Protein AF-W0RIL8-F1 (afdb_monomer_lite)

Radius of gyration: 30.12 Å; chains: 1; bounding box: 82×44×114 Å

InterPro domains:
  IPR002196 Glycoside hydrolase, family 24 [PF00959] (125-243)
  IPR023346 Lysozyme-like domain superfamily [SSF53955] (144-250)
  IPR023347 Lysozyme domain superfamily [G3DSA:1.10.530.40] (2-249)
  IPR033907 Endolysin/autolysin [cd00737] (145-248)
  IPR034690 Endolysin T4 type [MF_04110] (6-250)
  IPR051018 Bacteriophage Glycosyl Hydrolase 24 [PTHR38107] (134-248)

Secondary structure (DSSP, 8-state):
--STT----HHHHHHHHHHTT-EEEEEE-TTS-EEEETTEESSTTS-PPPHHHHHHHH-GGGTTTEEEEESSSS-EEEEEEGGGGGSTTHHHHHHHHHHHHHHHHHTSGGGTT--GGGS-HHHHHHHHHHHHHHHHHHHHHHTS-HHHHHHHHHHHHHHHHHHH--SPP-HHHHHHHHHHHHHH-HHHHHH-HHHHHHHH-TTTSS-HHHHHHHHHHHHHHHHT--EETTEE-HHHHHHHHHHHHHHHHHHHHHHHHHHHHHHHHHHSPPPP----------PPP-

pLDDT: mean 93.02, std 10.31, range [49.88, 98.69]

Foldseek 3Di:
DQLPPFAADPVLLVLLCVLAVFDQFWWQDPQQFTAHTRRHGLCVPDSHHQLLLVLLVVDPVNVVQWDWDDPDPPDIIIGRHLCCLVDPCVVVSLVSSLVVCQLVQCCDVVNVRDGLVPDDPVVVVVSSVVSNVSSVSRNVSSVDGSSVVVSVVLVVLLVLCVVLAPDDADRLQSSLSSSLCVVPPSVCSNPFPLSVLRNVVQCQDDDLVSVVVSLVVNLVSLQVQQDDPRDGDPSSNVSSNVSSCSNSVVSVVVSVVRVVVVVVVVVDDDDPPPPPPDPPPDDDDD

Organism: NCBI:txid861299

Sequence (286 aa):
MAQSNLTLSADGLAALIAHEALIDGLYDDDSGYATFGVGHLVHPTHKWPSFLLKAARADPAWSSSVKERKWSKTKSTFYLERAAVAVTGFDQLQTKAAELGRDIVAGRKQFGGKTYAQLNAAQQAIVDGVLDDAVRVEVDMLARKADQVLAQDAQRFEQAVRDKVTRNLDQDEFDALVSFTFNVGVGNFSASTLLKRINDGSYRCGTPAVRRAAIVDVEAQFKKWNKSGGVVLKGLTTRRQDEADLFLGPARQELQELEDKERMRRQAPQPPLLMNNAPSWRVPLP

Structure (mmCIF, N/CA/C/O backbone):
data_AF-W0RIL8-F1
#
_entry.id   AF-W0RIL8-F1
#
loop_
_atom_site.group_PDB
_atom_site.id
_atom_site.type_symbol
_atom_site.label_atom_id
_atom_site.label_alt_id
_atom_site.label_comp_id
_atom_site.label_asym_id
_atom_site.label_entity_id
_atom_site.label_seq_id
_atom_site.pdbx_PDB_ins_code
_atom_site.Cartn_x
_atom_site.Cartn_y
_atom_site.Cartn_z
_atom_site.occupancy
_atom_site.B_iso_or_equiv
_atom_site.auth_seq_id
_atom_site.auth_comp_id
_atom_site.auth_asym_id
_atom_site.auth_atom_id
_atom_site.pdbx_PDB_model_num
ATOM 1 N N . MET A 1 1 ? 0.281 -13.014 -25.149 1.00 49.88 1 MET A N 1
ATOM 2 C CA . MET A 1 1 ? -0.241 -13.108 -23.767 1.00 49.88 1 MET A CA 1
ATOM 3 C C . MET A 1 1 ? 0.876 -13.589 -22.834 1.00 49.88 1 MET A C 1
ATOM 5 O O . MET A 1 1 ? 0.738 -14.627 -22.214 1.00 49.88 1 MET A O 1
ATOM 9 N N . ALA A 1 2 ? 2.019 -12.895 -22.785 1.00 52.75 2 ALA A N 1
ATOM 10 C CA . ALA A 1 2 ? 3.233 -13.400 -22.121 1.00 52.75 2 ALA A CA 1
ATOM 11 C C . ALA A 1 2 ? 3.454 -12.848 -20.698 1.00 52.75 2 ALA A C 1
ATOM 13 O O . ALA A 1 2 ? 4.330 -13.332 -19.997 1.00 52.75 2 ALA A O 1
ATOM 14 N N . GLN A 1 3 ? 2.643 -11.882 -20.250 1.00 60.56 3 GLN A N 1
ATOM 15 C CA . GLN A 1 3 ? 2.719 -11.325 -18.892 1.00 60.56 3 GLN A CA 1
ATOM 16 C C . GLN A 1 3 ? 1.753 -11.979 -17.889 1.00 60.56 3 GLN A C 1
ATOM 18 O O . GLN A 1 3 ? 1.704 -11.566 -16.736 1.00 60.56 3 GLN A O 1
ATOM 23 N N . SER A 1 4 ? 0.952 -12.972 -18.298 1.00 67.06 4 SER A N 1
ATOM 24 C CA . SER A 1 4 ? -0.172 -13.475 -17.486 1.00 67.06 4 SER A CA 1
ATOM 25 C C . SER A 1 4 ? 0.233 -14.125 -16.160 1.00 67.06 4 SER A C 1
ATOM 27 O O . SER A 1 4 ? -0.630 -14.315 -15.311 1.00 67.06 4 SER A O 1
ATOM 29 N N . ASN A 1 5 ? 1.515 -14.461 -15.984 1.00 85.12 5 ASN A N 1
ATOM 30 C CA . ASN A 1 5 ? 2.005 -15.214 -14.829 1.00 85.12 5 ASN A CA 1
ATOM 31 C C . ASN A 1 5 ? 2.851 -14.375 -13.858 1.00 85.12 5 ASN A C 1
ATOM 33 O O . ASN A 1 5 ? 3.241 -14.901 -12.822 1.00 85.12 5 ASN A O 1
ATOM 37 N N . LEU A 1 6 ? 3.158 -13.111 -14.179 1.00 94.38 6 LEU A N 1
ATOM 38 C CA . LEU A 1 6 ? 3.916 -12.244 -13.272 1.00 94.38 6 LEU A CA 1
ATOM 39 C C . LEU A 1 6 ? 2.983 -11.679 -12.200 1.00 94.38 6 LEU A C 1
ATOM 41 O O . LEU A 1 6 ? 1.938 -11.104 -12.514 1.00 94.38 6 LEU A O 1
ATOM 45 N N . THR A 1 7 ? 3.386 -11.832 -10.946 1.00 95.88 7 THR A N 1
ATOM 46 C CA . THR A 1 7 ? 2.791 -11.219 -9.750 1.00 95.88 7 THR A CA 1
ATOM 47 C C . THR A 1 7 ? 3.904 -10.547 -8.962 1.00 95.88 7 THR A C 1
ATOM 49 O O . THR A 1 7 ? 5.071 -10.864 -9.188 1.00 95.88 7 THR A O 1
ATOM 52 N N . LEU A 1 8 ? 3.567 -9.642 -8.045 1.00 96.31 8 LEU A N 1
ATOM 53 C CA . LEU A 1 8 ? 4.555 -8.985 -7.199 1.00 96.31 8 LEU A CA 1
ATOM 54 C C . LEU A 1 8 ? 5.371 -10.047 -6.450 1.00 96.31 8 LEU A C 1
ATOM 56 O O . LEU A 1 8 ? 4.801 -10.911 -5.775 1.00 96.31 8 LEU A O 1
ATOM 60 N N . SER A 1 9 ? 6.694 -10.017 -6.603 1.00 97.00 9 SER A N 1
ATOM 61 C CA . SER A 1 9 ? 7.564 -10.975 -5.919 1.00 97.00 9 SER A CA 1
ATOM 62 C C . SER A 1 9 ? 7.682 -10.664 -4.421 1.00 97.00 9 SER A C 1
ATOM 64 O O . SER A 1 9 ? 7.245 -9.616 -3.941 1.00 97.00 9 SER A O 1
ATOM 66 N N . ALA A 1 10 ? 8.306 -11.569 -3.661 1.00 96.19 10 ALA A N 1
ATOM 67 C CA . ALA A 1 10 ? 8.614 -11.317 -2.254 1.00 96.19 10 ALA A CA 1
ATOM 68 C C . ALA A 1 10 ? 9.565 -10.118 -2.077 1.00 96.19 10 ALA A C 1
ATOM 70 O O . ALA A 1 10 ? 9.345 -9.294 -1.188 1.00 96.19 10 ALA A O 1
ATOM 71 N N . ASP A 1 11 ? 10.567 -9.986 -2.950 1.00 96.06 11 ASP A N 1
ATOM 72 C CA . ASP A 1 11 ? 11.517 -8.870 -2.925 1.00 96.06 11 ASP A CA 1
ATOM 73 C C . ASP A 1 11 ? 10.843 -7.566 -3.373 1.00 96.06 11 ASP A C 1
ATOM 75 O O . ASP A 1 11 ? 11.031 -6.523 -2.745 1.00 96.06 11 ASP A O 1
ATOM 79 N N . GLY A 1 12 ? 9.967 -7.633 -4.380 1.00 96.44 12 GLY A N 1
ATOM 80 C CA . GLY A 1 12 ? 9.132 -6.512 -4.808 1.00 96.44 12 GLY A CA 1
ATOM 81 C C . GLY A 1 12 ? 8.194 -6.021 -3.703 1.00 96.44 12 GLY A C 1
ATOM 82 O O . GLY A 1 12 ? 8.085 -4.816 -3.465 1.00 96.44 12 GLY A O 1
ATOM 83 N N . LEU A 1 13 ? 7.556 -6.938 -2.968 1.00 95.81 13 LEU A N 1
ATOM 84 C CA . LEU A 1 13 ? 6.733 -6.606 -1.803 1.00 95.81 13 LEU A CA 1
ATOM 85 C C . LEU A 1 13 ? 7.575 -5.989 -0.681 1.00 95.81 13 LEU A C 1
ATOM 87 O O . LEU A 1 13 ? 7.157 -4.997 -0.086 1.00 95.81 13 LEU A O 1
ATOM 91 N N . ALA A 1 14 ? 8.765 -6.526 -0.409 1.00 94.38 14 ALA A N 1
ATOM 92 C CA . ALA A 1 14 ? 9.676 -5.968 0.587 1.00 94.38 14 ALA A CA 1
ATOM 93 C C . ALA A 1 14 ? 10.141 -4.550 0.211 1.00 94.38 14 ALA A C 1
ATOM 95 O O . ALA A 1 14 ? 10.147 -3.661 1.063 1.00 94.38 14 ALA A O 1
ATOM 96 N N . ALA A 1 15 ? 10.463 -4.310 -1.062 1.00 93.31 15 ALA A N 1
ATOM 97 C CA . ALA A 1 15 ? 10.816 -2.988 -1.574 1.00 93.31 15 ALA A CA 1
ATOM 98 C C . ALA A 1 15 ? 9.636 -2.009 -1.479 1.00 93.31 15 ALA A C 1
ATOM 100 O O . ALA A 1 15 ? 9.808 -0.858 -1.068 1.00 93.31 15 ALA A O 1
ATOM 101 N N . LEU A 1 16 ? 8.418 -2.472 -1.783 1.00 94.62 16 LEU A N 1
ATOM 102 C CA . LEU A 1 16 ? 7.209 -1.679 -1.593 1.00 94.62 16 LEU A CA 1
ATOM 103 C C . LEU A 1 16 ? 7.034 -1.309 -0.113 1.00 94.62 16 LEU A C 1
ATOM 105 O O . LEU A 1 16 ? 6.893 -0.132 0.193 1.00 94.62 16 LEU A O 1
ATOM 109 N N . ILE A 1 17 ? 7.149 -2.266 0.812 1.00 93.56 17 ILE A N 1
ATOM 110 C CA . ILE A 1 17 ? 7.102 -2.028 2.269 1.00 93.56 17 ILE A CA 1
ATOM 111 C C . ILE A 1 17 ? 8.225 -1.091 2.742 1.00 93.56 17 ILE A C 1
ATOM 113 O O . ILE A 1 17 ? 8.043 -0.343 3.694 1.00 93.56 17 ILE A O 1
ATOM 117 N N . ALA A 1 18 ? 9.398 -1.089 2.111 1.00 92.31 18 ALA A N 1
ATOM 118 C CA . ALA A 1 18 ? 10.472 -0.173 2.496 1.00 92.31 18 ALA A CA 1
ATOM 119 C C . ALA A 1 18 ? 10.118 1.298 2.200 1.00 92.31 18 ALA A C 1
ATOM 121 O O . ALA A 1 18 ? 10.538 2.204 2.927 1.00 92.31 18 ALA A O 1
ATOM 122 N N . HIS A 1 19 ? 9.330 1.540 1.150 1.00 92.44 19 HIS A N 1
ATOM 123 C CA . HIS A 1 19 ? 8.842 2.871 0.790 1.00 92.44 19 HIS A CA 1
ATOM 124 C C . HIS A 1 19 ? 7.505 3.229 1.434 1.00 92.44 19 HIS A C 1
ATOM 126 O O . HIS A 1 19 ? 7.250 4.404 1.708 1.00 92.44 19 HIS A O 1
ATOM 132 N N . GLU A 1 20 ? 6.654 2.232 1.644 1.00 88.44 20 GLU A N 1
ATOM 133 C CA . GLU A 1 20 ? 5.349 2.373 2.261 1.00 88.44 20 GLU A CA 1
ATOM 134 C C . GLU A 1 20 ? 5.482 2.208 3.764 1.00 88.44 20 GLU A C 1
ATOM 136 O O . GLU A 1 20 ? 5.928 1.189 4.271 1.00 88.44 20 GLU A O 1
ATOM 141 N N . ALA A 1 21 ? 5.087 3.213 4.525 1.00 84.56 21 ALA A N 1
ATOM 142 C CA . ALA A 1 21 ? 5.313 3.181 5.955 1.00 84.56 21 ALA A CA 1
ATOM 143 C C . ALA A 1 21 ? 4.267 2.329 6.698 1.00 84.56 21 ALA A C 1
ATOM 145 O O . ALA A 1 21 ? 3.370 2.844 7.364 1.00 84.56 21 ALA A O 1
ATOM 146 N N . LEU A 1 22 ? 4.437 1.014 6.562 1.00 93.06 22 LEU A N 1
ATOM 147 C CA . LEU A 1 22 ? 3.604 -0.061 7.083 1.00 93.06 22 LEU A CA 1
ATOM 148 C C . LEU A 1 22 ? 3.409 0.043 8.602 1.00 93.06 22 LEU A C 1
ATOM 150 O O . LEU A 1 22 ? 4.376 0.133 9.365 1.00 93.06 22 LEU A O 1
ATOM 154 N N . ILE A 1 23 ? 2.152 -0.035 9.036 1.00 96.06 23 ILE A N 1
ATOM 155 C CA . ILE A 1 23 ? 1.759 -0.189 10.440 1.00 96.06 23 ILE A CA 1
ATOM 156 C C . ILE A 1 23 ? 1.105 -1.570 10.612 1.00 96.06 23 ILE A C 1
ATOM 158 O O . ILE A 1 23 ? 0.043 -1.819 10.050 1.00 96.06 23 ILE A O 1
ATOM 162 N N . ASP A 1 24 ? 1.712 -2.473 11.397 1.00 96.81 24 ASP A N 1
ATOM 163 C CA . ASP A 1 24 ? 1.139 -3.803 11.706 1.00 96.81 24 ASP A CA 1
ATOM 164 C C . ASP A 1 24 ? 0.081 -3.705 12.823 1.00 96.81 24 ASP A C 1
ATOM 166 O O . ASP A 1 24 ? 0.269 -4.168 13.953 1.00 96.81 24 ASP A O 1
ATOM 170 N N . GLY A 1 25 ? -1.022 -3.015 12.522 1.00 97.88 25 GLY A N 1
ATOM 171 C CA . GLY A 1 25 ? -2.108 -2.764 13.463 1.00 97.88 25 GLY A CA 1
ATOM 172 C C . GLY A 1 25 ? -3.157 -1.773 12.958 1.00 97.88 25 GLY A C 1
ATOM 173 O O . GLY A 1 25 ? -3.006 -1.172 11.894 1.00 97.88 25 GLY A O 1
ATOM 174 N N . LEU A 1 26 ? -4.223 -1.605 13.745 1.00 98.62 26 LEU A N 1
ATOM 175 C CA . LEU A 1 26 ? -5.315 -0.665 13.469 1.00 98.62 26 LEU A CA 1
ATOM 176 C C . LEU A 1 26 ? -4.930 0.747 13.902 1.00 98.62 26 LEU A C 1
ATOM 178 O O . LEU A 1 26 ? -4.530 0.947 15.047 1.00 98.62 26 LEU A O 1
ATOM 182 N N . TYR A 1 27 ? -5.099 1.727 13.023 1.00 98.44 27 TYR A N 1
ATOM 183 C CA . TYR A 1 27 ? -4.851 3.139 13.301 1.00 98.44 27 TYR A CA 1
ATOM 184 C C . TYR A 1 27 ? -5.918 4.034 12.676 1.00 98.44 27 TYR A C 1
ATOM 186 O O . TYR A 1 27 ? -6.615 3.619 11.758 1.00 98.44 27 TYR A O 1
ATOM 194 N N . ASP A 1 28 ? -6.019 5.274 13.146 1.00 97.81 28 ASP A N 1
ATOM 195 C CA . ASP A 1 28 ? -6.821 6.300 12.478 1.00 97.81 28 ASP A CA 1
ATOM 196 C C . ASP A 1 28 ? -5.908 7.146 11.585 1.00 97.81 28 ASP A C 1
ATOM 198 O O . ASP A 1 28 ? -4.896 7.679 12.055 1.00 97.81 28 ASP A O 1
ATOM 202 N N . ASP A 1 29 ? -6.228 7.250 10.294 1.00 95.06 29 ASP A N 1
ATOM 203 C CA . ASP A 1 29 ? -5.480 8.110 9.374 1.00 95.06 29 ASP A CA 1
ATOM 204 C C . ASP A 1 29 ? -5.724 9.609 9.652 1.00 95.06 29 ASP A C 1
ATOM 206 O O . ASP A 1 29 ? -6.599 9.993 10.431 1.00 95.06 29 ASP A O 1
ATOM 210 N N . ASP A 1 30 ? -4.967 10.493 8.992 1.00 91.81 30 ASP A N 1
ATOM 211 C CA . ASP A 1 30 ? -5.120 11.951 9.164 1.00 91.81 30 ASP A CA 1
ATOM 212 C C . ASP A 1 30 ? -6.518 12.462 8.755 1.00 91.81 30 ASP A C 1
ATOM 214 O O . ASP A 1 30 ? -6.906 13.580 9.100 1.00 91.81 30 ASP A O 1
ATOM 218 N N . SER A 1 31 ? -7.273 11.663 7.996 1.00 93.88 31 SER A N 1
ATOM 219 C CA . SER A 1 31 ? -8.644 11.970 7.604 1.00 93.88 31 SER A CA 1
ATOM 220 C C . SER A 1 31 ? -9.671 11.466 8.620 1.00 93.88 31 SER A C 1
ATOM 222 O O . SER A 1 31 ? -10.817 11.911 8.550 1.00 93.88 31 SER A O 1
ATOM 224 N N . GLY A 1 32 ? -9.291 10.609 9.570 1.00 94.31 32 GLY A N 1
ATOM 225 C CA . GLY A 1 32 ? -10.149 10.008 10.590 1.00 94.31 32 GLY A CA 1
ATOM 226 C C . GLY A 1 32 ? -10.810 8.690 10.175 1.00 94.31 32 GLY A C 1
ATOM 227 O O . GLY A 1 32 ? -11.859 8.360 10.728 1.00 94.31 32 GLY A O 1
ATOM 228 N N . TYR A 1 33 ? -10.262 7.975 9.188 1.00 97.19 33 TYR A N 1
ATOM 229 C CA . TYR A 1 33 ? -10.692 6.617 8.847 1.00 97.19 33 TYR A CA 1
ATOM 230 C C . TYR A 1 33 ? -9.884 5.567 9.613 1.00 97.19 33 TYR A C 1
ATOM 232 O O . TYR A 1 33 ? -8.653 5.639 9.670 1.00 97.19 33 TYR A O 1
ATOM 240 N N . ALA A 1 34 ? -10.577 4.540 10.102 1.00 98.31 34 ALA A N 1
ATOM 241 C CA . ALA A 1 34 ? -9.983 3.296 10.562 1.00 98.31 34 ALA A CA 1
ATOM 242 C C . ALA A 1 34 ? -9.204 2.657 9.413 1.00 98.31 34 ALA A C 1
ATOM 244 O O . ALA A 1 34 ? -9.755 2.361 8.347 1.00 98.31 34 ALA A O 1
ATOM 245 N N . THR A 1 35 ? -7.920 2.446 9.647 1.00 98.31 35 THR A N 1
ATOM 246 C CA . THR A 1 35 ? -6.956 2.034 8.640 1.00 98.31 35 THR A CA 1
ATOM 247 C C . THR A 1 35 ? -6.067 0.922 9.190 1.00 98.31 35 THR A C 1
ATOM 249 O O . THR A 1 35 ? -5.807 0.849 10.391 1.00 98.31 35 THR A O 1
ATOM 252 N N . PHE A 1 36 ? -5.607 0.035 8.312 1.00 98.25 36 PHE A N 1
ATOM 253 C CA . PHE A 1 36 ? -4.701 -1.063 8.638 1.00 98.25 36 PHE A CA 1
ATOM 254 C C . PHE A 1 36 ? -3.546 -1.124 7.630 1.00 98.25 36 PHE A C 1
ATOM 256 O O . PHE A 1 36 ? -3.723 -0.815 6.452 1.00 98.25 36 PHE A O 1
ATOM 263 N N . GLY A 1 37 ? -2.346 -1.520 8.061 1.00 96.19 37 GLY A N 1
ATOM 264 C CA . GLY A 1 37 ? -1.215 -1.710 7.150 1.00 96.19 37 GLY A CA 1
ATOM 265 C C . GLY A 1 37 ? -0.782 -0.423 6.444 1.00 96.19 37 GLY A C 1
ATOM 266 O O . GLY A 1 37 ? -0.304 0.512 7.087 1.00 96.19 37 GLY A O 1
ATOM 267 N N . VAL A 1 38 ? -0.909 -0.400 5.113 1.00 93.94 38 VAL A N 1
ATOM 268 C CA . VAL A 1 38 ? -0.604 0.756 4.254 1.00 93.94 38 VAL A CA 1
ATOM 269 C C . VAL A 1 38 ? -1.905 1.322 3.693 1.00 93.94 38 VAL A C 1
ATOM 271 O O . VAL A 1 38 ? -2.332 0.956 2.601 1.00 93.94 38 VAL A O 1
ATOM 274 N N . GLY A 1 39 ? -2.555 2.225 4.429 1.00 93.00 39 GLY A N 1
ATOM 275 C CA . GLY A 1 39 ? -3.708 2.958 3.894 1.00 93.00 39 GLY A CA 1
ATOM 276 C C . GLY A 1 39 ? -4.951 2.106 3.592 1.00 93.00 39 GLY A C 1
ATOM 277 O O . GLY A 1 39 ? -5.860 2.602 2.927 1.00 93.00 39 GLY A O 1
ATOM 278 N N . HIS A 1 40 ? -5.013 0.850 4.050 1.00 96.69 40 HIS A N 1
ATOM 279 C CA . HIS A 1 40 ? -6.163 -0.023 3.821 1.00 96.69 40 HIS A CA 1
ATOM 280 C C . HIS A 1 40 ? -7.337 0.421 4.692 1.00 96.69 40 HIS A C 1
ATOM 282 O O . HIS A 1 40 ? -7.267 0.318 5.917 1.00 96.69 40 HIS A O 1
ATOM 288 N N . LEU A 1 41 ? -8.416 0.907 4.074 1.00 97.56 41 LEU A N 1
ATOM 289 C CA . LEU A 1 41 ? -9.619 1.323 4.795 1.00 97.56 41 LEU A CA 1
ATOM 290 C C . LEU A 1 41 ? -10.330 0.102 5.378 1.00 97.56 41 LEU A C 1
ATOM 292 O O . LEU A 1 41 ? -10.855 -0.725 4.637 1.00 97.56 41 LEU A O 1
ATOM 296 N N . VAL A 1 42 ? -10.396 0.033 6.706 1.00 98.19 42 VAL A N 1
ATOM 297 C CA . VAL A 1 42 ? -11.061 -1.064 7.425 1.00 98.19 42 VAL A CA 1
ATOM 298 C C . VAL A 1 42 ? -12.576 -0.997 7.224 1.00 98.19 42 VAL A C 1
ATOM 300 O O . VAL A 1 42 ? -13.229 -2.015 7.020 1.00 98.19 42 VAL A O 1
ATOM 303 N N . HIS A 1 43 ? -13.119 0.224 7.190 1.00 96.94 43 HIS A N 1
ATOM 304 C CA . HIS A 1 43 ? -14.537 0.505 6.958 1.00 96.94 43 HIS A CA 1
ATOM 305 C C . HIS A 1 43 ? -14.717 1.306 5.656 1.00 96.94 43 HIS A C 1
ATOM 307 O O . HIS A 1 43 ? -14.931 2.514 5.699 1.00 96.94 43 HIS A O 1
ATOM 313 N N . PRO A 1 44 ? -14.631 0.696 4.459 1.00 93.56 44 PRO A N 1
ATOM 314 C CA . PRO A 1 44 ? -14.556 1.445 3.196 1.00 93.56 44 PRO A CA 1
ATOM 315 C C . PRO A 1 44 ? -15.829 2.236 2.849 1.00 93.56 44 PRO A C 1
ATOM 317 O O . PRO A 1 44 ? -15.781 3.191 2.075 1.00 93.56 44 PRO A O 1
ATOM 320 N N . THR A 1 45 ? -16.980 1.861 3.410 1.00 91.81 45 THR A N 1
ATOM 321 C CA . THR A 1 45 ? -18.274 2.525 3.177 1.00 91.81 45 THR A CA 1
ATOM 322 C C . THR A 1 45 ? -18.583 3.619 4.197 1.00 91.81 45 THR A C 1
ATOM 324 O O . THR A 1 45 ? -19.548 4.373 4.026 1.00 91.81 45 THR A O 1
ATOM 327 N N . HIS A 1 46 ? -17.800 3.712 5.274 1.00 90.50 46 HIS A N 1
ATOM 328 C CA . HIS A 1 46 ? -18.091 4.576 6.407 1.00 90.50 46 HIS A CA 1
ATOM 329 C C . HIS A 1 46 ? -16.838 5.282 6.903 1.00 90.50 46 HIS A C 1
ATOM 331 O O . HIS A 1 46 ? -15.804 4.679 7.152 1.00 90.50 46 HIS A O 1
ATOM 337 N N . LYS A 1 47 ? -16.956 6.588 7.139 1.00 93.44 47 LYS A N 1
ATOM 338 C CA . LYS A 1 47 ? -15.900 7.362 7.787 1.00 93.44 47 LYS A CA 1
ATOM 339 C C . LYS A 1 47 ? -15.922 7.143 9.300 1.00 93.44 47 LYS A C 1
ATOM 341 O O . LYS A 1 47 ? -16.314 8.032 10.055 1.00 93.44 47 LYS A O 1
ATOM 346 N N . TRP A 1 48 ? -15.593 5.929 9.719 1.00 95.56 48 TRP A N 1
ATOM 347 C CA . TRP A 1 48 ? -15.479 5.558 11.124 1.00 95.56 48 TRP A CA 1
ATOM 348 C C . TRP A 1 48 ? -14.018 5.501 11.549 1.00 95.56 48 TRP A C 1
ATOM 350 O O . TRP A 1 48 ? -13.209 5.008 10.764 1.00 95.56 48 TRP A O 1
ATOM 360 N N . PRO A 1 49 ? -13.688 5.966 12.767 1.00 97.56 49 PRO A N 1
ATOM 361 C CA . PRO A 1 49 ? -12.414 5.640 13.394 1.00 97.56 49 PRO A CA 1
ATOM 362 C C . PRO A 1 49 ? -12.410 4.170 13.836 1.00 97.56 49 PRO A C 1
ATOM 364 O O . PRO A 1 49 ? -13.462 3.527 13.851 1.00 97.56 49 PRO A O 1
ATOM 367 N N . SER A 1 50 ? -11.255 3.644 14.237 1.00 98.44 50 SER A N 1
ATOM 368 C CA . SER A 1 50 ? -11.176 2.306 14.820 1.00 98.44 50 SER A CA 1
ATOM 369 C C . SER A 1 50 ? -11.821 2.293 16.205 1.00 98.44 50 SER A C 1
ATOM 371 O O . SER A 1 50 ? -11.391 2.986 17.137 1.00 98.44 50 SER A O 1
ATOM 373 N N . PHE A 1 51 ? -12.854 1.470 16.357 1.00 98.62 51 PHE A N 1
ATOM 374 C CA . PHE A 1 51 ? -13.548 1.285 17.624 1.00 98.62 51 PHE A CA 1
ATOM 375 C C . PHE A 1 51 ? -12.668 0.542 18.637 1.00 98.62 51 PHE A C 1
ATOM 377 O O . PHE A 1 51 ? -12.628 0.939 19.806 1.00 98.62 51 PHE A O 1
ATOM 384 N N . LEU A 1 52 ? -11.912 -0.473 18.200 1.00 98.69 52 LEU A N 1
ATOM 385 C CA . LEU A 1 52 ? -10.988 -1.216 19.062 1.00 98.69 52 LEU A CA 1
ATOM 386 C C . LEU A 1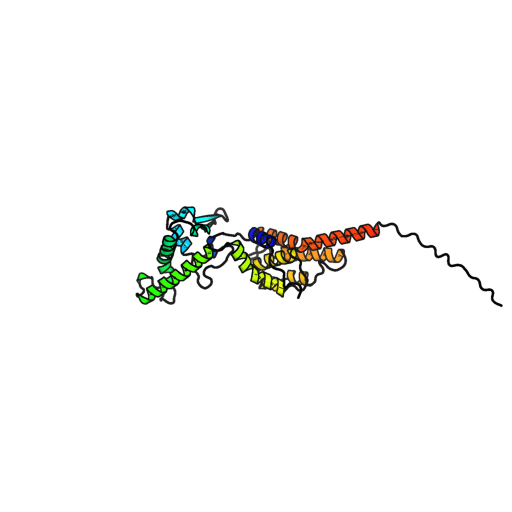 52 ? -9.839 -0.333 19.552 1.00 98.69 52 LEU A C 1
ATOM 388 O O . LEU A 1 52 ? -9.538 -0.333 20.745 1.00 98.69 52 LEU A O 1
ATOM 392 N N . LEU A 1 53 ? -9.230 0.471 18.673 1.00 98.69 53 LEU A N 1
ATOM 393 C CA . LEU A 1 53 ? -8.187 1.413 19.080 1.00 98.69 53 LEU A CA 1
ATOM 394 C C . LEU A 1 53 ? -8.732 2.443 20.071 1.00 98.69 53 LEU A C 1
ATOM 396 O O . LEU A 1 53 ? -8.084 2.739 21.077 1.00 98.69 53 LEU A O 1
ATOM 400 N N . LYS A 1 54 ? -9.927 2.985 19.813 1.00 98.25 54 LYS A N 1
ATOM 401 C CA . LYS A 1 54 ? -10.566 3.941 20.721 1.00 98.25 54 LYS A CA 1
ATOM 402 C C . LYS A 1 54 ? -10.787 3.335 22.108 1.00 98.25 54 LYS A C 1
ATOM 404 O O . LYS A 1 54 ? -10.486 3.998 23.100 1.00 98.25 54 LYS A O 1
ATOM 409 N N . ALA A 1 55 ? -11.270 2.095 22.182 1.00 98.38 55 ALA A N 1
ATOM 410 C CA . ALA A 1 55 ? -11.439 1.388 23.448 1.00 98.38 55 ALA A CA 1
ATOM 411 C C . ALA A 1 55 ? -10.102 1.121 24.146 1.00 98.38 55 ALA A C 1
ATOM 413 O O . ALA A 1 55 ? -9.963 1.433 25.325 1.00 98.38 55 ALA A O 1
ATOM 414 N N . ALA A 1 56 ? -9.094 0.649 23.410 1.00 98.44 56 ALA A N 1
ATOM 415 C CA . ALA A 1 56 ? -7.783 0.323 23.964 1.00 98.44 56 ALA A CA 1
ATOM 416 C C . ALA A 1 56 ? -7.083 1.567 24.529 1.00 98.44 56 ALA A C 1
ATOM 418 O O . ALA A 1 56 ? -6.436 1.519 25.567 1.00 98.44 56 ALA A O 1
ATOM 419 N N . ARG A 1 57 ? -7.254 2.727 23.889 1.00 97.75 57 ARG A N 1
ATOM 420 C CA . ARG A 1 57 ? -6.712 3.999 24.392 1.00 97.75 57 ARG A CA 1
ATOM 421 C C . ARG A 1 57 ? -7.438 4.533 25.625 1.00 97.75 57 ARG A C 1
ATOM 423 O O . ARG A 1 57 ? -6.864 5.353 26.337 1.00 97.75 57 ARG A O 1
ATOM 430 N N . ALA A 1 58 ? -8.681 4.116 25.850 1.00 97.00 58 ALA A N 1
ATOM 431 C CA . ALA A 1 58 ? -9.475 4.519 27.007 1.00 97.00 58 ALA A CA 1
ATOM 432 C C . ALA A 1 58 ? -9.232 3.631 28.240 1.00 97.00 58 ALA A C 1
ATOM 434 O O . ALA A 1 58 ? -9.681 3.985 29.330 1.00 97.00 58 ALA A O 1
ATOM 435 N N . ASP A 1 59 ? -8.527 2.508 28.082 1.00 96.12 59 ASP A N 1
ATOM 436 C CA . ASP A 1 59 ? -8.281 1.531 29.139 1.00 96.12 59 ASP A CA 1
ATOM 437 C C . ASP A 1 59 ? -6.767 1.360 29.397 1.00 96.12 59 ASP A C 1
ATOM 439 O O . ASP A 1 59 ? -6.044 0.826 28.550 1.00 96.12 59 ASP A O 1
ATOM 443 N N . PRO A 1 60 ? -6.255 1.772 30.575 1.00 95.38 60 PRO A N 1
ATOM 444 C CA . PRO A 1 60 ? -4.845 1.621 30.933 1.00 95.38 60 PRO A CA 1
ATOM 445 C C . PRO A 1 60 ? -4.300 0.189 30.824 1.00 95.38 60 PRO A C 1
ATOM 447 O O . PRO A 1 60 ? -3.097 0.028 30.591 1.00 95.38 60 PRO A O 1
ATOM 450 N N . ALA A 1 61 ? -5.151 -0.840 30.948 1.00 95.81 61 ALA A N 1
ATOM 451 C CA . ALA A 1 61 ? -4.752 -2.241 30.800 1.00 95.81 61 ALA A CA 1
ATOM 452 C C . ALA A 1 61 ? -4.210 -2.562 29.395 1.00 95.81 61 ALA A C 1
ATOM 454 O O . ALA A 1 61 ? -3.399 -3.473 29.241 1.00 95.81 61 ALA A O 1
ATOM 455 N N . TRP A 1 62 ? -4.594 -1.774 28.387 1.00 97.62 62 TRP A N 1
ATOM 456 C CA . TRP A 1 62 ? -4.204 -1.950 26.985 1.00 97.62 62 TRP A CA 1
ATOM 457 C C . TRP A 1 62 ? -3.041 -1.059 26.549 1.00 97.62 62 TRP A C 1
ATOM 459 O O . TRP A 1 62 ? -2.627 -1.103 25.389 1.00 97.62 62 TRP A O 1
ATOM 469 N N . SER A 1 63 ? -2.475 -0.264 27.461 1.00 95.31 63 SER A N 1
ATOM 470 C CA . SER A 1 63 ? -1.369 0.657 27.161 1.00 95.31 63 SER A CA 1
ATOM 471 C C . SER A 1 63 ? -0.150 -0.030 26.538 1.00 95.31 63 SER A C 1
ATOM 473 O O . SER A 1 63 ? 0.537 0.574 25.719 1.00 95.31 63 SER A O 1
ATOM 475 N N . SER A 1 64 ? 0.099 -1.300 26.872 1.00 97.00 64 SER A N 1
ATOM 476 C CA . SER A 1 64 ? 1.168 -2.091 26.263 1.00 97.00 64 SER A CA 1
ATOM 477 C C . SER A 1 64 ? 0.874 -2.466 24.811 1.00 97.00 64 SER A C 1
ATOM 479 O O . SER A 1 64 ? 1.824 -2.568 24.044 1.00 97.00 64 SER A O 1
ATOM 481 N N . SER A 1 65 ? -0.390 -2.626 24.415 1.00 98.12 65 SER A N 1
ATOM 482 C CA . SER A 1 65 ? -0.810 -2.981 23.050 1.00 98.12 65 SER A CA 1
ATOM 483 C C . SER A 1 65 ? -1.051 -1.777 22.142 1.00 98.12 65 SER A C 1
ATOM 485 O O . SER A 1 65 ? -1.055 -1.912 20.918 1.00 98.12 65 SER A O 1
ATOM 487 N N . VAL A 1 66 ? -1.218 -0.587 22.720 1.00 98.44 66 VAL A N 1
ATOM 488 C CA . VAL A 1 66 ? -1.264 0.666 21.967 1.00 98.44 66 VAL A CA 1
ATOM 489 C C . VAL A 1 66 ? 0.159 1.162 21.733 1.00 98.44 66 VAL A C 1
ATOM 491 O O . VAL A 1 66 ? 0.859 1.584 22.650 1.00 98.44 66 VAL A O 1
ATOM 494 N N . LYS A 1 67 ? 0.593 1.140 20.478 1.00 97.88 67 LYS A N 1
ATOM 495 C CA . LYS A 1 67 ? 1.928 1.577 20.065 1.00 97.88 67 LYS A CA 1
ATOM 496 C C . LYS A 1 67 ? 1.878 2.949 19.410 1.00 97.88 67 LYS A C 1
ATOM 498 O O . LYS A 1 67 ? 0.832 3.413 18.964 1.00 97.88 67 LYS A O 1
ATOM 503 N N . GLU A 1 68 ? 3.043 3.580 19.311 1.00 96.25 68 GLU A N 1
ATOM 504 C CA . GLU A 1 68 ? 3.225 4.865 18.640 1.00 96.25 68 GLU A CA 1
ATOM 505 C C . GLU A 1 68 ? 4.203 4.719 17.469 1.00 96.25 68 GLU A C 1
ATOM 507 O O . GLU A 1 68 ? 5.336 4.260 17.631 1.00 96.25 68 GLU A O 1
ATOM 512 N N . ARG A 1 69 ? 3.789 5.164 16.282 1.00 94.44 69 ARG A N 1
ATOM 513 C CA . ARG A 1 69 ? 4.668 5.377 15.131 1.00 94.44 69 ARG A CA 1
ATOM 514 C C . ARG A 1 69 ? 4.967 6.867 15.007 1.00 94.44 69 ARG A C 1
ATOM 516 O O . ARG A 1 69 ? 4.062 7.664 14.775 1.00 94.44 69 ARG A O 1
ATOM 523 N N . LYS A 1 70 ? 6.238 7.254 15.128 1.00 93.56 70 LYS A N 1
ATOM 524 C CA . LYS A 1 70 ? 6.679 8.648 14.955 1.00 93.56 70 LYS A CA 1
ATOM 525 C C . LYS A 1 70 ? 7.074 8.915 13.505 1.00 93.56 70 LYS A C 1
ATOM 527 O O . LYS A 1 70 ? 7.933 8.228 12.961 1.00 93.56 70 LYS A O 1
ATOM 532 N N . TRP A 1 71 ? 6.467 9.937 12.911 1.00 87.81 71 TRP A N 1
ATOM 533 C CA . TRP A 1 71 ? 6.750 10.414 11.552 1.00 87.81 71 TRP A CA 1
ATOM 534 C C . TRP A 1 71 ? 7.707 11.599 11.555 1.00 87.81 71 TRP A C 1
ATOM 536 O O . TRP A 1 71 ? 8.534 11.764 10.663 1.00 87.81 71 TRP A O 1
ATOM 546 N N . SER A 1 72 ? 7.572 12.447 12.572 1.00 89.44 72 SER A N 1
ATOM 547 C CA . SER A 1 72 ? 8.414 13.609 12.812 1.00 89.44 72 SER A CA 1
ATOM 548 C C . SER A 1 72 ? 8.444 13.918 14.311 1.00 89.44 72 SER A C 1
ATOM 550 O O . SER A 1 72 ? 7.854 13.204 15.121 1.00 89.44 72 SER A O 1
ATOM 552 N N . LYS A 1 73 ? 9.104 15.017 14.694 1.00 88.62 73 LYS A N 1
ATOM 553 C CA . LYS A 1 73 ? 9.084 15.513 16.080 1.00 88.62 73 LYS A CA 1
ATOM 554 C C . LYS A 1 73 ? 7.680 15.895 16.568 1.00 88.62 73 LYS A C 1
ATOM 556 O O . LYS A 1 73 ? 7.459 15.918 17.770 1.00 88.62 73 LYS A O 1
ATOM 561 N N . THR A 1 74 ? 6.768 16.229 15.655 1.00 88.75 74 THR A N 1
ATOM 562 C CA . THR A 1 74 ? 5.437 16.776 15.969 1.00 88.75 74 THR A CA 1
ATOM 563 C C . THR A 1 74 ? 4.289 15.917 15.456 1.00 88.75 74 THR A C 1
ATOM 565 O O . THR A 1 74 ? 3.139 16.203 15.774 1.00 88.75 74 THR A O 1
ATOM 568 N N . LYS A 1 75 ? 4.576 14.882 14.659 1.00 90.19 75 LYS A N 1
ATOM 569 C CA . LYS A 1 75 ? 3.566 14.010 14.064 1.00 90.19 75 LYS A CA 1
ATOM 570 C C . LYS A 1 75 ? 3.826 12.560 14.446 1.00 90.19 75 LYS A C 1
ATOM 572 O O . LYS A 1 75 ? 4.877 12.004 14.110 1.00 90.19 75 LYS A O 1
ATOM 577 N N . SER A 1 76 ? 2.839 11.944 15.082 1.00 94.31 76 SER A N 1
ATOM 578 C CA . SER A 1 76 ? 2.805 10.515 15.365 1.00 94.31 76 SER A CA 1
ATOM 579 C C . SER A 1 76 ? 1.414 9.937 15.141 1.00 94.31 76 SER A C 1
ATOM 581 O O . SER A 1 76 ? 0.417 10.658 15.126 1.00 94.31 76 SER A O 1
ATOM 583 N N . THR A 1 77 ? 1.374 8.627 14.934 1.00 95.62 77 THR A N 1
ATOM 584 C CA . THR A 1 77 ? 0.149 7.846 14.789 1.00 95.62 77 THR A CA 1
ATOM 585 C C . THR A 1 77 ? 0.157 6.763 15.853 1.00 95.62 77 THR A C 1
ATOM 587 O O . THR A 1 77 ? 1.109 5.986 15.944 1.00 95.62 77 THR A O 1
ATOM 590 N N . PHE A 1 78 ? -0.898 6.722 16.662 1.00 97.56 78 PHE A N 1
ATOM 591 C CA . PHE A 1 78 ? -1.123 5.628 17.598 1.00 97.56 78 PHE A CA 1
ATOM 592 C C . PHE A 1 78 ? -1.873 4.506 16.898 1.00 97.56 78 PHE A C 1
ATOM 594 O O . PHE A 1 78 ? -2.755 4.775 16.084 1.00 97.56 78 PHE A O 1
ATOM 601 N N . TYR A 1 79 ? -1.526 3.269 17.227 1.00 98.56 79 TYR A N 1
ATOM 602 C CA . TYR A 1 79 ? -2.153 2.099 16.635 1.00 98.56 79 TYR A CA 1
ATOM 603 C C . TYR A 1 79 ? -2.292 0.968 17.648 1.00 98.56 79 TYR A C 1
ATOM 605 O O . TYR A 1 79 ? -1.486 0.849 18.571 1.00 98.56 79 TYR A O 1
ATOM 613 N N . LEU A 1 80 ? -3.322 0.146 17.474 1.00 98.69 80 LEU A N 1
ATOM 614 C CA . LEU A 1 80 ? -3.521 -1.075 18.237 1.00 98.69 80 LEU A CA 1
ATOM 615 C C . LEU A 1 80 ? -2.786 -2.189 17.506 1.00 98.69 80 LEU A C 1
ATOM 617 O O . LEU A 1 80 ? -3.128 -2.508 16.365 1.00 98.69 80 LEU A O 1
ATOM 621 N N . GLU A 1 81 ? -1.743 -2.732 18.131 1.00 98.12 81 GLU A N 1
ATOM 622 C CA . GLU A 1 81 ? -0.917 -3.750 17.492 1.00 98.12 81 GLU A CA 1
ATOM 623 C C . GLU A 1 81 ? -1.703 -5.029 17.221 1.00 98.12 81 GLU A C 1
ATOM 625 O O . GLU A 1 81 ? -2.573 -5.431 17.995 1.00 98.12 81 GLU A O 1
ATOM 630 N N . ARG A 1 82 ? -1.331 -5.723 16.147 1.00 97.38 82 ARG A N 1
ATOM 631 C CA . ARG A 1 82 ? -1.960 -6.981 15.748 1.00 97.38 82 ARG A CA 1
ATOM 632 C C . ARG A 1 82 ? -2.003 -8.034 16.862 1.00 97.38 82 ARG A C 1
ATOM 634 O O . ARG A 1 82 ? -2.978 -8.763 16.994 1.00 97.38 82 ARG A O 1
ATOM 641 N N . ALA A 1 83 ? -0.966 -8.088 17.699 1.00 96.56 83 ALA A N 1
ATOM 642 C CA . ALA A 1 83 ? -0.865 -9.029 18.815 1.00 96.56 83 ALA A CA 1
ATOM 643 C C . ALA A 1 83 ? -1.907 -8.803 19.932 1.00 96.56 83 ALA A C 1
ATOM 645 O O . ALA A 1 83 ? -2.059 -9.673 20.788 1.00 96.56 83 ALA A O 1
ATOM 646 N N . ALA A 1 84 ? -2.653 -7.691 19.910 1.00 97.12 84 ALA A N 1
ATOM 647 C CA . ALA A 1 84 ? -3.726 -7.402 20.861 1.00 97.12 84 ALA A CA 1
ATOM 648 C C . ALA A 1 84 ? -4.780 -8.521 20.944 1.00 97.12 84 ALA A C 1
ATOM 650 O O . ALA A 1 84 ? -5.317 -8.767 22.020 1.00 97.12 84 ALA A O 1
ATOM 651 N N . VAL A 1 85 ? -5.021 -9.247 19.846 1.00 96.75 85 VAL A N 1
ATOM 652 C CA . VAL A 1 85 ? -5.976 -10.373 19.800 1.00 96.75 85 VAL A CA 1
ATOM 653 C C . VAL A 1 85 ? -5.624 -11.515 20.759 1.00 96.75 85 VAL A C 1
ATOM 655 O O . VAL A 1 85 ? -6.487 -12.311 21.108 1.00 96.75 85 VAL A O 1
ATOM 658 N N . ALA A 1 86 ? -4.360 -11.613 21.180 1.00 95.94 86 ALA A N 1
ATOM 659 C CA . ALA A 1 86 ? -3.879 -12.644 22.097 1.00 95.94 86 ALA A CA 1
ATOM 660 C C . ALA A 1 86 ? -3.843 -12.180 23.565 1.00 95.94 86 ALA A C 1
ATOM 662 O O . ALA A 1 86 ? -3.448 -12.947 24.444 1.00 95.94 86 ALA A O 1
ATOM 663 N N . VAL A 1 87 ? -4.207 -10.927 23.845 1.00 96.44 87 VAL A N 1
ATOM 664 C CA . VAL A 1 87 ? -4.170 -10.360 25.195 1.00 96.44 87 VAL A CA 1
ATOM 665 C C . VAL A 1 87 ? -5.414 -10.788 25.972 1.00 96.44 87 VAL A C 1
ATOM 667 O O . VAL A 1 87 ? -6.544 -10.659 25.498 1.00 96.44 87 VAL A O 1
ATOM 670 N N . THR A 1 88 ? -5.217 -11.275 27.199 1.00 96.94 88 THR A N 1
ATOM 671 C CA . THR A 1 88 ? -6.318 -11.584 28.119 1.00 96.94 88 THR A CA 1
ATOM 672 C C . THR A 1 88 ? -7.196 -10.353 28.311 1.00 96.94 88 THR A C 1
ATOM 674 O O . THR A 1 88 ? -6.704 -9.300 28.707 1.00 96.94 88 THR A O 1
ATOM 677 N N . GLY A 1 89 ? -8.499 -10.492 28.072 1.00 96.81 89 GLY A N 1
ATOM 678 C CA . GLY A 1 89 ? -9.434 -9.370 28.148 1.00 96.81 89 GLY A CA 1
ATOM 679 C C . GLY A 1 89 ? -9.927 -8.860 26.789 1.00 96.81 89 GLY A C 1
ATOM 680 O O . GLY A 1 89 ? -10.682 -7.890 26.748 1.00 96.81 89 GLY A O 1
ATOM 681 N N . PHE A 1 90 ? -9.490 -9.455 25.671 1.00 97.69 90 PHE A N 1
ATOM 682 C CA . PHE A 1 90 ? -9.830 -8.966 24.328 1.00 97.69 90 PHE A CA 1
ATOM 683 C C . PHE A 1 90 ? -11.343 -8.964 24.037 1.00 97.69 90 PHE A C 1
ATOM 685 O O . PHE A 1 90 ? -11.835 -8.052 23.376 1.00 97.69 90 PHE A O 1
ATOM 692 N N . ASP A 1 91 ? -12.118 -9.903 24.583 1.00 97.31 91 ASP A N 1
ATOM 693 C CA . ASP A 1 91 ? -13.587 -9.912 24.441 1.00 97.31 91 ASP A CA 1
ATOM 694 C C . ASP A 1 91 ? -14.253 -8.746 25.193 1.00 97.31 91 ASP A C 1
ATOM 696 O O . ASP A 1 91 ? -15.215 -8.128 24.724 1.00 97.31 91 ASP A O 1
ATOM 700 N N . GLN A 1 92 ? -13.705 -8.380 26.353 1.00 97.88 92 GLN A N 1
ATOM 701 C CA . GLN A 1 92 ? -14.129 -7.202 27.104 1.00 97.88 92 GLN A CA 1
ATOM 702 C C . GLN A 1 92 ? -13.772 -5.920 26.343 1.00 97.88 92 GLN A C 1
ATOM 704 O O . GLN A 1 92 ? -14.570 -4.982 26.327 1.00 97.88 92 GLN A O 1
ATOM 709 N N . LEU A 1 93 ? -12.621 -5.887 25.662 1.00 98.25 93 LEU A N 1
ATOM 710 C CA . LEU A 1 93 ? -12.250 -4.772 24.790 1.00 98.25 93 LEU A CA 1
ATOM 711 C C . LEU A 1 93 ? -13.235 -4.615 23.625 1.00 98.25 93 LEU A C 1
ATOM 713 O O . LEU A 1 93 ? -13.663 -3.496 23.354 1.00 98.25 93 LEU A O 1
ATOM 717 N N . GLN A 1 94 ? -13.626 -5.712 22.969 1.00 98.12 94 GLN A N 1
ATOM 718 C CA . GLN A 1 94 ? -14.633 -5.701 21.899 1.00 98.12 94 GLN A CA 1
ATOM 719 C C . GLN A 1 94 ? -15.973 -5.144 22.397 1.00 98.12 94 GLN A C 1
ATOM 721 O O . GLN A 1 94 ? -16.538 -4.236 21.787 1.00 98.12 94 GLN A O 1
ATOM 726 N N . THR A 1 95 ? -16.430 -5.612 23.562 1.00 97.56 95 THR A N 1
ATOM 727 C CA . THR A 1 95 ? -17.643 -5.089 24.210 1.00 97.56 95 THR A CA 1
ATOM 728 C C . THR A 1 95 ? -17.511 -3.585 24.469 1.00 97.56 95 THR A C 1
ATOM 730 O O . THR A 1 95 ? -18.410 -2.802 24.157 1.00 97.56 95 THR A O 1
ATOM 733 N N . LYS A 1 96 ? -16.350 -3.146 24.974 1.00 97.75 96 LYS A N 1
ATOM 734 C CA . LYS A 1 96 ? -16.097 -1.732 25.254 1.00 97.75 96 LYS A CA 1
ATOM 735 C C . LYS A 1 96 ? -16.042 -0.871 23.992 1.00 97.75 96 LYS A C 1
ATOM 737 O O . LYS A 1 96 ? -16.499 0.273 24.007 1.00 97.75 96 LYS A O 1
ATOM 742 N N . ALA A 1 97 ? -15.498 -1.408 22.905 1.00 98.12 97 ALA A N 1
ATOM 743 C CA . ALA A 1 97 ? -15.447 -0.763 21.600 1.00 98.12 97 ALA A CA 1
ATOM 744 C C . ALA A 1 97 ? -16.850 -0.496 21.052 1.00 98.12 97 ALA A C 1
ATOM 746 O O . ALA A 1 97 ? -17.132 0.639 20.654 1.00 98.12 97 ALA A O 1
ATOM 747 N N . ALA A 1 98 ? -17.744 -1.487 21.125 1.00 97.19 98 ALA A N 1
ATOM 748 C CA . ALA A 1 98 ? -19.144 -1.313 20.755 1.00 97.19 98 ALA A CA 1
ATOM 749 C C . ALA A 1 98 ? -19.806 -0.212 21.606 1.00 97.19 98 ALA A C 1
ATOM 751 O O . ALA A 1 98 ? -20.330 0.762 21.065 1.00 97.19 98 ALA A O 1
ATOM 752 N N . GLU A 1 99 ? -19.684 -0.271 22.937 1.00 95.88 99 GLU A N 1
ATOM 753 C CA . GLU A 1 99 ? -20.248 0.750 23.834 1.00 95.88 99 GLU A CA 1
ATOM 754 C C . GLU A 1 99 ? -19.797 2.179 23.489 1.00 95.88 99 GLU A C 1
ATOM 756 O O . GLU A 1 99 ? -20.624 3.086 23.377 1.00 95.88 99 GLU A O 1
ATOM 761 N N . LEU A 1 100 ? -18.489 2.389 23.308 1.00 96.56 100 LEU A N 1
ATOM 762 C CA . LEU A 1 100 ? -17.898 3.704 23.025 1.00 96.56 100 LEU A CA 1
ATOM 763 C C . LEU A 1 100 ? -18.154 4.196 21.589 1.00 96.56 100 LEU A C 1
ATOM 765 O O . LEU A 1 100 ? -17.901 5.373 21.282 1.00 96.56 100 LEU A O 1
ATOM 769 N N . GLY A 1 101 ? -18.610 3.306 20.705 1.00 96.31 101 GLY A N 1
ATOM 770 C CA . GLY A 1 101 ? -18.956 3.589 19.316 1.00 96.31 101 GLY A CA 1
ATOM 771 C C . GLY A 1 101 ? -20.413 4.011 19.098 1.00 96.31 101 GLY A C 1
ATOM 772 O O . GLY A 1 101 ? -20.725 4.585 18.053 1.00 96.31 101 GLY A O 1
ATOM 773 N N . ARG A 1 102 ? -21.298 3.806 20.082 1.00 96.75 102 ARG A N 1
ATOM 774 C CA . ARG A 1 102 ? -22.748 4.060 19.974 1.00 96.75 102 ARG A CA 1
ATOM 775 C C . ARG A 1 102 ? -23.103 5.437 19.437 1.00 96.75 102 ARG A C 1
ATOM 777 O O . ARG A 1 102 ? -23.842 5.525 18.461 1.00 96.75 102 ARG A O 1
ATOM 784 N N . ASP A 1 103 ? -22.533 6.503 19.989 1.00 95.88 103 ASP A N 1
ATOM 785 C CA . ASP A 1 103 ? -22.844 7.862 19.524 1.00 95.88 103 ASP A CA 1
ATOM 786 C C . ASP A 1 103 ? -22.242 8.191 18.148 1.00 95.88 103 ASP A C 1
ATOM 788 O O . ASP A 1 103 ? -22.824 8.977 17.400 1.00 95.88 103 ASP A O 1
ATOM 792 N N . ILE A 1 104 ? -21.134 7.546 17.755 1.00 94.00 104 ILE A N 1
ATOM 793 C CA . ILE A 1 104 ? -20.574 7.684 16.397 1.00 94.00 104 ILE A CA 1
ATOM 794 C C . ILE A 1 104 ? -21.564 7.115 15.375 1.00 94.00 104 ILE A C 1
ATOM 796 O O . ILE A 1 104 ? -21.839 7.725 14.339 1.00 94.00 104 ILE A O 1
ATOM 800 N N . VAL A 1 105 ? -22.122 5.944 15.673 1.00 94.56 105 VAL A N 1
ATOM 801 C CA . VAL A 1 105 ? -23.026 5.224 14.773 1.00 94.56 105 VAL A CA 1
ATOM 802 C C . VAL A 1 105 ? -24.449 5.796 14.813 1.00 94.56 105 VAL A C 1
ATOM 804 O O . VAL A 1 105 ? -25.102 5.875 13.765 1.00 94.56 105 VAL A O 1
ATOM 807 N N . ALA A 1 106 ? -24.921 6.245 15.978 1.00 94.38 106 ALA A N 1
ATOM 808 C CA . ALA A 1 106 ? -26.210 6.916 16.155 1.00 94.38 106 ALA A CA 1
ATOM 809 C C . ALA A 1 106 ? -26.245 8.299 15.484 1.00 94.38 106 ALA A C 1
ATOM 811 O O . ALA A 1 106 ? -27.249 8.652 14.871 1.00 94.38 106 ALA A O 1
ATOM 812 N N . GLY A 1 107 ? -25.128 9.036 15.478 1.00 89.19 107 GLY A N 1
ATOM 813 C CA . GLY A 1 107 ? -25.027 10.354 14.841 1.00 89.19 107 GLY A CA 1
ATOM 814 C C . GLY A 1 107 ? -25.201 10.361 13.313 1.00 89.19 107 GLY A C 1
ATOM 815 O O . GLY A 1 107 ? -25.217 11.426 12.691 1.00 89.19 107 GLY A O 1
ATOM 816 N N . ARG A 1 108 ? -25.351 9.194 12.668 1.00 85.06 108 ARG A N 1
ATOM 817 C CA . ARG A 1 108 ? -25.605 9.085 11.224 1.00 85.06 108 ARG A CA 1
ATOM 818 C C . ARG A 1 108 ? -26.921 9.768 10.835 1.00 85.06 108 ARG A C 1
ATOM 820 O O . ARG A 1 108 ? -27.932 9.675 11.529 1.00 85.06 108 ARG A O 1
ATOM 827 N N . LYS A 1 109 ? -26.942 10.379 9.642 1.00 80.00 109 LYS A N 1
ATOM 828 C CA . LYS A 1 109 ? -28.123 11.085 9.098 1.00 80.00 109 LYS A CA 1
ATOM 829 C C . LYS A 1 109 ? -29.390 10.226 9.076 1.00 80.00 109 LYS A C 1
ATOM 831 O O . LYS A 1 109 ? -30.474 10.759 9.279 1.00 80.00 109 LYS A O 1
ATOM 836 N N . GLN A 1 110 ? -29.255 8.912 8.887 1.00 85.00 110 GLN A N 1
ATOM 837 C CA . GLN A 1 110 ? -30.380 7.970 8.896 1.00 85.00 110 GLN A CA 1
ATOM 838 C C . GLN A 1 110 ? -31.154 7.936 10.227 1.00 85.00 110 GLN A C 1
ATOM 840 O O . GLN A 1 110 ? -32.317 7.550 10.245 1.00 85.00 110 GLN A O 1
ATOM 845 N N . PHE A 1 111 ? -30.535 8.368 11.329 1.00 87.00 111 PHE A N 1
ATOM 846 C CA . PHE A 1 111 ? -31.171 8.487 12.643 1.00 87.00 111 PHE A CA 1
ATOM 847 C C . PHE A 1 111 ? -31.464 9.945 13.034 1.00 87.00 111 PHE A C 1
ATOM 849 O O . PHE A 1 111 ? -31.803 10.229 14.182 1.00 87.00 111 PHE A O 1
ATOM 856 N N . GLY A 1 112 ? -31.333 10.887 12.094 1.00 85.69 112 GLY A N 1
ATOM 857 C CA . GLY A 1 112 ? -31.580 12.310 12.331 1.00 85.69 112 GLY A CA 1
ATOM 858 C C . GLY A 1 112 ? -30.507 13.015 13.167 1.00 85.69 112 GLY A C 1
ATOM 859 O O . GLY A 1 112 ? -30.792 14.072 13.718 1.00 85.69 112 GLY A O 1
ATOM 860 N N . GLY A 1 113 ? -29.298 12.448 13.285 1.00 85.88 113 GLY A N 1
ATOM 861 C CA . GLY A 1 113 ? -28.205 13.048 14.066 1.00 85.88 113 GLY A CA 1
ATOM 862 C C . GLY A 1 113 ? -28.402 12.980 15.584 1.00 85.88 113 GLY A C 1
ATOM 863 O O . GLY A 1 113 ? -27.815 13.772 16.316 1.00 85.88 113 GLY A O 1
ATOM 864 N N . LYS A 1 114 ? -29.253 12.062 16.049 1.00 91.44 114 LYS A N 1
ATOM 865 C CA . LYS A 1 114 ? -29.532 11.826 17.468 1.00 91.44 114 LYS A CA 1
ATOM 866 C C . LYS A 1 114 ? -28.370 11.120 18.168 1.00 91.44 114 LYS A C 1
ATOM 868 O O . LYS A 1 114 ? -27.624 10.368 17.544 1.00 91.44 114 LYS A O 1
ATOM 873 N N . THR A 1 115 ? -28.266 11.310 19.479 1.00 95.44 115 THR A N 1
ATOM 874 C CA . THR A 1 115 ? -27.419 10.466 20.334 1.00 95.44 115 THR A CA 1
ATOM 875 C C . THR A 1 115 ? -28.082 9.113 20.562 1.00 95.44 115 THR A C 1
ATOM 877 O O . THR A 1 115 ? -29.300 8.975 20.424 1.00 95.44 115 THR A O 1
ATOM 880 N N . TYR A 1 116 ? -27.305 8.105 20.953 1.00 96.31 116 TYR A N 1
ATOM 881 C CA . TYR A 1 116 ? -27.820 6.758 21.198 1.00 96.31 116 TYR A CA 1
ATOM 882 C C . TYR A 1 116 ? -28.945 6.736 22.246 1.00 96.31 116 TYR A C 1
ATOM 884 O O . TYR A 1 116 ? -29.956 6.052 22.083 1.00 96.31 116 TYR A O 1
ATOM 892 N N . ALA A 1 117 ? -28.822 7.554 23.294 1.00 96.56 117 ALA A N 1
ATOM 893 C CA . ALA A 1 117 ? -29.827 7.676 24.351 1.00 96.56 117 ALA A CA 1
ATOM 894 C C . ALA A 1 117 ? -31.164 8.278 23.872 1.00 96.56 117 ALA A C 1
ATOM 896 O O . ALA A 1 117 ? -32.191 8.083 24.514 1.00 96.56 117 ALA A O 1
ATOM 897 N N . GLN A 1 118 ? -31.168 9.010 22.753 1.00 95.94 118 GLN A N 1
ATOM 898 C CA . GLN A 1 118 ? -32.371 9.613 22.162 1.00 95.94 118 GLN A CA 1
ATOM 899 C C . GLN A 1 118 ? -33.094 8.679 21.177 1.00 95.94 118 GLN A C 1
ATOM 901 O O . GLN A 1 118 ? -34.144 9.041 20.629 1.00 95.94 118 GLN A O 1
ATOM 906 N N . LEU A 1 119 ? -32.514 7.513 20.893 1.00 96.12 119 LEU A N 1
ATOM 907 C CA . LEU A 1 119 ? -33.087 6.506 20.011 1.00 96.12 119 LEU A CA 1
ATOM 908 C C . LEU A 1 119 ? -34.108 5.649 20.762 1.00 96.12 119 LEU A C 1
ATOM 910 O O . LEU A 1 119 ? -33.978 5.401 21.958 1.00 96.12 119 LEU A O 1
ATOM 914 N N . ASN A 1 120 ? -35.127 5.172 20.047 1.00 95.94 120 ASN A N 1
ATOM 915 C CA . ASN A 1 120 ? -36.015 4.148 20.598 1.00 95.94 120 ASN A CA 1
ATOM 916 C C . ASN A 1 120 ? -35.322 2.771 20.608 1.00 95.94 120 ASN A C 1
ATOM 918 O O . ASN A 1 120 ? -34.295 2.582 19.956 1.00 95.94 120 ASN A O 1
ATOM 922 N N . ALA A 1 121 ? -35.914 1.793 21.296 1.00 96.88 121 ALA A N 1
ATOM 923 C CA . ALA A 1 121 ? -35.327 0.458 21.444 1.00 96.88 121 ALA A CA 1
ATOM 924 C C . ALA A 1 121 ? -35.008 -0.234 20.102 1.00 96.88 121 ALA A C 1
ATOM 926 O O . ALA A 1 121 ? -33.970 -0.876 19.970 1.00 96.88 121 ALA A O 1
ATOM 927 N N . ALA A 1 122 ? -35.854 -0.067 19.079 1.00 96.25 122 ALA A N 1
ATOM 928 C CA . ALA A 1 122 ? -35.613 -0.657 17.761 1.00 96.25 122 ALA A CA 1
ATOM 929 C C . ALA A 1 122 ? -34.416 -0.005 17.047 1.00 96.25 122 ALA A C 1
ATOM 931 O O . ALA A 1 122 ? -33.590 -0.688 16.450 1.00 96.25 122 ALA A O 1
ATOM 932 N N . GLN A 1 123 ? -34.289 1.319 17.132 1.00 95.81 123 GLN A N 1
ATOM 933 C CA . GLN A 1 123 ? -33.156 2.057 16.575 1.00 95.81 123 GLN A CA 1
ATOM 934 C C . GLN A 1 123 ? -31.850 1.748 17.316 1.00 95.81 123 GLN A C 1
ATOM 936 O O . GLN A 1 123 ? -30.812 1.612 16.674 1.00 95.81 123 GLN A O 1
ATOM 941 N N . GLN A 1 124 ? -31.908 1.605 18.641 1.00 97.31 124 GLN A N 1
ATOM 942 C CA . GLN A 1 124 ? -30.777 1.182 19.466 1.00 97.31 124 GLN A CA 1
ATOM 943 C C . GLN A 1 124 ? -30.274 -0.203 19.056 1.00 97.31 124 GLN A C 1
ATOM 945 O O . GLN A 1 124 ? -29.088 -0.348 18.779 1.00 97.31 124 GLN A O 1
ATOM 950 N N . ALA A 1 125 ? -31.176 -1.174 18.881 1.00 97.50 125 ALA A N 1
ATOM 951 C CA . ALA A 1 125 ? -30.815 -2.511 18.408 1.00 97.50 125 ALA A CA 1
ATOM 952 C C . ALA A 1 125 ? -30.135 -2.494 17.024 1.00 97.50 125 ALA A C 1
ATOM 954 O O . ALA A 1 125 ? -29.188 -3.239 16.792 1.00 97.50 125 ALA A O 1
ATOM 955 N N . ILE A 1 126 ? -30.569 -1.614 16.110 1.00 96.44 126 ILE A N 1
ATOM 956 C CA . ILE A 1 126 ? -29.903 -1.432 14.807 1.00 96.44 126 ILE A CA 1
ATOM 957 C C . ILE A 1 126 ? -28.496 -0.847 14.985 1.00 96.44 126 ILE A C 1
ATOM 959 O O . ILE A 1 126 ? -27.568 -1.263 14.293 1.00 96.44 126 ILE A O 1
ATOM 963 N N . VAL A 1 127 ? -28.326 0.147 15.862 1.00 96.75 127 VAL A N 1
ATOM 964 C CA . VAL A 1 127 ? -27.007 0.738 16.131 1.00 96.75 127 VAL A CA 1
ATOM 965 C C . VAL A 1 127 ? -26.057 -0.297 16.727 1.00 96.75 127 VAL A C 1
ATOM 967 O O . VAL A 1 127 ? -24.933 -0.401 16.241 1.00 96.75 127 VAL A O 1
ATOM 970 N N . ASP A 1 128 ? -26.517 -1.067 17.711 1.00 96.88 128 ASP A N 1
ATOM 971 C CA . ASP A 1 128 ? -25.725 -2.112 18.359 1.00 96.88 128 ASP A CA 1
ATOM 972 C C . ASP A 1 128 ? -25.315 -3.201 17.356 1.00 96.88 128 ASP A C 1
ATOM 974 O O . ASP A 1 128 ? -24.130 -3.485 17.233 1.00 96.88 128 ASP A O 1
ATOM 978 N N . GLY A 1 129 ? -26.234 -3.701 16.520 1.00 97.19 129 GLY A N 1
ATOM 979 C CA . GLY A 1 129 ? -25.879 -4.687 15.488 1.00 97.19 129 GLY A CA 1
ATOM 980 C C . GLY A 1 129 ? -24.859 -4.169 14.462 1.00 97.19 129 GLY A C 1
ATOM 981 O O . GLY A 1 129 ? -23.959 -4.894 14.049 1.00 97.19 129 GLY A O 1
ATOM 982 N N . VAL A 1 130 ? -24.943 -2.887 14.085 1.00 96.38 130 VAL A N 1
ATOM 983 C CA . VAL A 1 130 ? -23.944 -2.263 13.200 1.00 96.38 130 VAL A CA 1
ATOM 984 C C . VAL A 1 130 ? -22.573 -2.166 13.872 1.00 96.38 130 VAL A C 1
ATOM 986 O O . VAL A 1 130 ? -21.554 -2.303 13.196 1.00 96.38 130 VAL A O 1
ATOM 989 N N . LEU A 1 131 ? -22.533 -1.905 15.178 1.00 97.31 131 LEU A N 1
ATOM 990 C CA . LEU A 1 131 ? -21.286 -1.870 15.936 1.00 97.31 131 LEU A CA 1
ATOM 991 C C . LEU A 1 131 ? -20.677 -3.253 16.090 1.00 97.31 131 LEU A C 1
ATOM 993 O O . LEU A 1 131 ? -19.473 -3.378 15.898 1.00 97.31 131 LEU A O 1
ATOM 997 N N . ASP A 1 132 ? -21.486 -4.269 16.370 1.00 97.38 132 ASP A N 1
ATOM 998 C CA . ASP A 1 132 ? -21.018 -5.651 16.461 1.00 97.38 132 ASP A CA 1
ATOM 999 C C . ASP A 1 132 ? -20.372 -6.093 15.140 1.00 97.38 132 ASP A C 1
ATOM 1001 O O . ASP A 1 132 ? -19.278 -6.660 15.131 1.00 97.38 132 ASP A O 1
ATOM 1005 N N . ASP A 1 133 ? -20.996 -5.757 14.006 1.00 97.81 133 ASP A N 1
ATOM 1006 C CA . ASP A 1 133 ? -20.429 -6.012 12.681 1.00 97.81 133 ASP A CA 1
ATOM 1007 C C . ASP A 1 133 ? -19.126 -5.230 12.445 1.00 97.81 133 ASP A C 1
ATOM 1009 O O . ASP A 1 133 ? -18.149 -5.797 11.955 1.00 97.81 133 ASP A O 1
ATOM 1013 N N . ALA A 1 134 ? -19.080 -3.946 12.813 1.00 98.06 134 ALA A N 1
ATOM 1014 C CA . ALA A 1 134 ? -17.887 -3.116 12.645 1.00 98.06 134 ALA A CA 1
ATOM 1015 C C . ALA A 1 134 ? -16.714 -3.593 13.518 1.00 98.06 134 ALA A C 1
ATOM 1017 O O . ALA A 1 134 ? -15.579 -3.679 13.050 1.00 98.06 134 ALA A O 1
ATOM 1018 N N . VAL A 1 135 ? -16.980 -3.948 14.776 1.00 98.38 135 VAL A N 1
ATOM 1019 C CA . VAL A 1 135 ? -15.973 -4.502 15.687 1.00 98.38 135 VAL A CA 1
ATOM 1020 C C . VAL A 1 135 ? -15.480 -5.846 15.160 1.00 98.38 135 VAL A C 1
ATOM 1022 O O . VAL A 1 135 ? -14.272 -6.063 15.132 1.00 98.38 135 VAL A O 1
ATOM 1025 N N . ARG A 1 136 ? -16.368 -6.713 14.654 1.00 98.25 136 ARG A N 1
ATOM 1026 C CA . ARG A 1 136 ? -15.969 -7.983 14.029 1.00 98.25 136 ARG A CA 1
ATOM 1027 C C . ARG A 1 136 ? -15.040 -7.770 12.832 1.00 98.25 136 ARG A C 1
ATOM 1029 O O . ARG A 1 136 ? -14.022 -8.445 12.744 1.00 98.25 136 ARG A O 1
ATOM 1036 N N . VAL A 1 137 ? -15.327 -6.796 11.964 1.00 98.44 137 VAL A N 1
ATOM 1037 C CA . VAL A 1 137 ? -14.435 -6.434 10.844 1.00 98.44 137 VAL A CA 1
ATOM 1038 C C . VAL A 1 137 ? -13.050 -6.002 11.343 1.00 98.44 137 VAL A C 1
ATOM 1040 O O . VAL A 1 137 ? -12.036 -6.407 10.775 1.00 98.44 137 VAL A O 1
ATOM 1043 N N . GLU A 1 138 ? -12.976 -5.211 12.415 1.00 98.62 138 GLU A N 1
ATOM 1044 C CA . GLU A 1 138 ? -11.698 -4.810 13.017 1.00 98.62 138 GLU A CA 1
ATOM 1045 C C . GLU A 1 138 ? -10.931 -5.996 13.625 1.00 98.62 138 GLU A C 1
ATOM 1047 O O . GLU A 1 138 ? -9.715 -6.093 13.443 1.00 98.62 138 GLU A O 1
ATOM 1052 N N . VAL A 1 139 ? -11.628 -6.922 14.293 1.00 98.38 139 VAL A N 1
ATOM 1053 C CA . VAL A 1 139 ? -11.046 -8.174 14.808 1.00 98.38 139 VAL A CA 1
ATOM 1054 C C . VAL A 1 139 ? -10.484 -9.019 13.663 1.00 98.38 139 VAL A C 1
ATOM 1056 O O . VAL A 1 139 ? -9.329 -9.444 13.725 1.00 98.38 139 VAL A O 1
ATOM 1059 N N . ASP A 1 140 ? -11.257 -9.203 12.591 1.00 97.75 140 ASP A N 1
ATOM 1060 C CA . ASP A 1 140 ? -10.829 -9.944 11.404 1.00 97.75 140 ASP A CA 1
ATOM 1061 C C . ASP A 1 140 ? -9.600 -9.295 10.753 1.00 97.75 140 ASP A C 1
ATOM 1063 O O . ASP A 1 140 ? -8.705 -9.998 10.281 1.00 97.75 140 ASP A O 1
ATOM 1067 N N . MET A 1 141 ? -9.499 -7.959 10.754 1.00 97.81 141 MET A N 1
ATOM 1068 C CA . MET A 1 141 ? -8.299 -7.271 10.265 1.00 97.81 141 MET A CA 1
ATOM 1069 C C . MET A 1 141 ? -7.084 -7.510 11.159 1.00 97.81 141 MET A C 1
ATOM 1071 O O . MET A 1 141 ? -6.011 -7.809 10.638 1.00 97.81 141 MET A O 1
ATOM 1075 N N . LEU A 1 142 ? -7.232 -7.467 12.487 1.00 97.50 142 LEU A N 1
ATOM 1076 C CA . LEU A 1 142 ? -6.140 -7.807 13.408 1.00 97.50 142 LEU A CA 1
ATOM 1077 C C . LEU A 1 142 ? -5.711 -9.285 13.315 1.00 97.50 142 LEU A C 1
ATOM 1079 O O . LEU A 1 142 ? -4.622 -9.638 13.755 1.00 97.50 142 LEU A O 1
ATOM 1083 N N . ALA A 1 143 ? -6.499 -10.179 12.724 1.00 94.81 143 ALA A N 1
ATOM 1084 C CA . ALA A 1 143 ? -6.042 -11.547 12.472 1.00 94.81 143 ALA A CA 1
ATOM 1085 C C . ALA A 1 143 ? -5.077 -11.649 11.269 1.00 94.81 143 ALA A C 1
ATOM 1087 O O . ALA A 1 143 ? -4.370 -12.650 11.116 1.00 94.81 143 ALA A O 1
ATOM 1088 N N . ARG A 1 144 ? -5.019 -10.627 10.407 1.00 96.19 144 ARG A N 1
ATOM 1089 C CA . ARG A 1 144 ? -4.289 -10.647 9.129 1.00 96.19 144 ARG A CA 1
ATOM 1090 C C . ARG A 1 144 ? -2.942 -9.957 9.247 1.00 96.19 144 ARG A C 1
ATOM 1092 O O . ARG A 1 144 ? -2.833 -8.922 9.888 1.00 96.19 144 ARG A O 1
ATOM 1099 N N . LYS A 1 145 ? -1.908 -10.476 8.581 1.00 96.44 145 LYS A N 1
ATOM 1100 C CA . LYS A 1 145 ? -0.616 -9.779 8.530 1.00 96.44 145 LYS A CA 1
ATOM 1101 C C . LYS A 1 145 ? -0.684 -8.573 7.590 1.00 96.44 145 LYS A C 1
ATOM 1103 O O . LYS A 1 145 ? -1.260 -8.666 6.504 1.00 96.44 145 LYS A O 1
ATOM 1108 N N . ALA A 1 146 ? -0.081 -7.454 7.985 1.00 96.19 146 ALA A N 1
ATOM 1109 C CA . ALA A 1 146 ? -0.136 -6.219 7.203 1.00 96.19 146 ALA A CA 1
ATOM 1110 C C . ALA A 1 146 ? 0.528 -6.324 5.815 1.00 96.19 146 ALA A C 1
ATOM 1112 O O . ALA A 1 146 ? 0.042 -5.721 4.861 1.00 96.19 146 ALA A O 1
ATOM 1113 N N . ASP A 1 147 ? 1.580 -7.132 5.675 1.00 95.38 147 ASP A N 1
ATOM 1114 C CA . ASP A 1 147 ? 2.220 -7.434 4.388 1.00 95.38 147 ASP A CA 1
ATOM 1115 C C . ASP A 1 147 ? 1.290 -8.205 3.434 1.00 95.38 147 ASP A C 1
ATOM 1117 O O . ASP A 1 147 ? 1.243 -7.918 2.241 1.00 95.38 147 ASP A O 1
ATOM 1121 N N . GLN A 1 148 ? 0.479 -9.129 3.955 1.00 95.62 148 GLN A N 1
ATOM 1122 C CA . GLN A 1 148 ? -0.523 -9.862 3.180 1.00 95.62 148 GLN A CA 1
ATOM 1123 C C . GLN A 1 148 ? -1.681 -8.965 2.741 1.00 95.62 148 GLN A C 1
ATOM 1125 O O . GLN A 1 148 ? -2.191 -9.128 1.634 1.00 95.62 148 GLN A O 1
ATOM 1130 N N . VAL A 1 149 ? -2.110 -8.028 3.593 1.00 97.31 149 VAL A N 1
ATOM 1131 C CA . VAL A 1 149 ? -3.112 -7.016 3.216 1.00 97.31 149 VAL A CA 1
ATOM 1132 C C . VAL A 1 149 ? -2.563 -6.142 2.088 1.00 97.31 149 VAL A C 1
ATOM 1134 O O . VAL A 1 149 ? -3.225 -5.991 1.065 1.00 97.31 149 VAL A O 1
ATOM 1137 N N . LEU A 1 150 ? -1.320 -5.669 2.215 1.00 96.56 150 LEU A N 1
ATOM 1138 C CA . LEU A 1 150 ? -0.660 -4.888 1.170 1.00 96.56 150 LEU A CA 1
ATOM 1139 C C . LEU A 1 150 ? -0.527 -5.669 -0.145 1.00 96.56 150 LEU A C 1
ATOM 1141 O O . LEU A 1 150 ? -0.818 -5.122 -1.204 1.00 96.56 150 LEU A O 1
ATOM 1145 N N . ALA A 1 151 ? -0.129 -6.942 -0.094 1.00 96.31 151 ALA A N 1
ATOM 1146 C CA . ALA A 1 151 ? -0.032 -7.786 -1.283 1.00 96.31 151 ALA A CA 1
ATOM 1147 C C . ALA A 1 151 ? -1.389 -7.953 -1.988 1.00 96.31 151 ALA A C 1
ATOM 1149 O O . ALA A 1 151 ? -1.455 -7.953 -3.214 1.00 96.31 151 ALA A O 1
ATOM 1150 N N . GLN A 1 152 ? -2.488 -8.048 -1.233 1.00 96.44 152 GLN A N 1
ATOM 1151 C CA . GLN A 1 152 ? -3.833 -8.083 -1.813 1.00 96.44 152 GLN A CA 1
ATOM 1152 C C . GLN A 1 152 ? -4.218 -6.744 -2.446 1.00 96.44 152 GLN A C 1
ATOM 1154 O O . GLN A 1 152 ? -4.685 -6.718 -3.584 1.00 96.44 152 GLN A O 1
ATOM 1159 N N . ASP A 1 153 ? -3.962 -5.630 -1.761 1.00 95.62 153 ASP A N 1
ATOM 1160 C CA . ASP A 1 153 ? -4.217 -4.292 -2.304 1.00 95.62 153 ASP A CA 1
ATOM 1161 C C . ASP A 1 153 ? -3.362 -4.007 -3.554 1.00 95.62 153 ASP A C 1
ATOM 1163 O O . ASP A 1 153 ? -3.785 -3.272 -4.455 1.00 95.62 153 ASP A O 1
ATOM 1167 N N . ALA A 1 154 ? -2.181 -4.628 -3.646 1.00 96.88 154 ALA A N 1
ATOM 1168 C CA . ALA A 1 154 ? -1.279 -4.526 -4.785 1.00 96.88 154 ALA A CA 1
ATOM 1169 C C . ALA A 1 154 ? -1.856 -5.143 -6.074 1.00 96.88 154 ALA A C 1
ATOM 1171 O O . ALA A 1 154 ? -1.543 -4.669 -7.169 1.00 96.88 154 ALA A O 1
ATOM 1172 N N . GLN A 1 155 ? -2.751 -6.135 -5.974 1.00 97.12 155 GLN A N 1
ATOM 1173 C CA . GLN A 1 155 ? -3.248 -6.920 -7.118 1.00 97.12 155 GLN A CA 1
ATOM 1174 C C . GLN A 1 155 ? -3.882 -6.067 -8.223 1.00 97.12 155 GLN A C 1
ATOM 1176 O O . GLN A 1 155 ? -3.722 -6.354 -9.410 1.00 97.12 155 GLN A O 1
ATOM 1181 N N . ARG A 1 156 ? -4.578 -4.977 -7.870 1.00 96.56 156 ARG A N 1
ATOM 1182 C CA . ARG A 1 156 ? -5.160 -4.072 -8.879 1.00 96.56 156 ARG A CA 1
ATOM 1183 C C . ARG A 1 156 ? -4.091 -3.345 -9.700 1.00 96.56 156 ARG A C 1
ATOM 1185 O O . ARG A 1 156 ? -4.319 -3.014 -10.861 1.00 96.56 156 ARG A O 1
ATOM 1192 N N . PHE A 1 157 ? -2.942 -3.066 -9.090 1.00 97.88 157 PHE A N 1
ATOM 1193 C CA . PHE A 1 157 ? -1.828 -2.383 -9.737 1.00 97.88 157 PHE A CA 1
ATOM 1194 C C . PHE A 1 157 ? -1.018 -3.361 -10.577 1.00 97.88 157 PHE A C 1
ATOM 1196 O O . PHE A 1 157 ? -0.667 -3.026 -11.704 1.00 97.88 157 PHE A O 1
ATOM 1203 N N . GLU A 1 158 ? -0.830 -4.590 -10.092 1.00 97.88 158 GLU A N 1
ATOM 1204 C CA . GLU A 1 158 ? -0.326 -5.689 -10.912 1.00 97.88 158 GLU A CA 1
ATOM 1205 C C . GLU A 1 158 ? -1.152 -5.871 -12.186 1.00 97.88 158 GLU A C 1
ATOM 1207 O O . GLU A 1 158 ? -0.602 -5.931 -13.284 1.00 97.88 158 GLU A O 1
ATOM 1212 N N . GLN A 1 159 ? -2.481 -5.909 -12.052 1.00 97.06 159 GLN A N 1
ATOM 1213 C CA . GLN A 1 159 ? -3.366 -6.065 -13.198 1.00 97.06 159 GLN A CA 1
ATOM 1214 C C . GLN A 1 159 ? -3.218 -4.903 -14.181 1.00 97.06 159 GLN A C 1
ATOM 1216 O O . GLN A 1 159 ? -3.091 -5.123 -15.381 1.00 97.06 159 GLN A O 1
ATOM 1221 N N . ALA A 1 160 ? -3.151 -3.669 -13.678 1.00 97.31 160 ALA A N 1
ATOM 1222 C CA . ALA A 1 160 ? -2.904 -2.503 -14.515 1.00 97.31 160 ALA A CA 1
ATOM 1223 C C . ALA A 1 160 ? -1.562 -2.575 -15.262 1.00 97.31 160 ALA A C 1
ATOM 1225 O O . ALA A 1 160 ? -1.513 -2.202 -16.433 1.00 97.31 160 ALA A O 1
ATOM 1226 N N . VAL A 1 161 ? -0.486 -3.059 -14.634 1.00 98.12 161 VAL A N 1
ATOM 1227 C CA . VAL A 1 161 ? 0.798 -3.274 -15.322 1.00 98.12 161 VAL A CA 1
ATOM 1228 C C . VAL A 1 161 ? 0.638 -4.324 -16.422 1.00 98.12 161 VAL A C 1
ATOM 1230 O O . VAL A 1 161 ? 0.976 -4.033 -17.572 1.00 98.12 161 VAL A O 1
ATOM 1233 N N . ARG A 1 162 ? 0.025 -5.475 -16.102 1.00 96.81 162 ARG A N 1
ATOM 1234 C CA . ARG A 1 162 ? -0.238 -6.566 -17.058 1.00 96.81 162 ARG A CA 1
ATOM 1235 C C . ARG A 1 162 ? -1.046 -6.119 -18.276 1.00 96.81 162 ARG A C 1
ATOM 1237 O O . ARG A 1 162 ? -0.764 -6.532 -19.398 1.00 96.81 162 ARG A O 1
ATOM 1244 N N . ASP A 1 163 ? -2.036 -5.260 -18.062 1.00 96.06 163 ASP A N 1
ATOM 1245 C CA . ASP A 1 163 ? -2.941 -4.804 -19.119 1.00 96.06 163 ASP A CA 1
ATOM 1246 C C . ASP A 1 163 ? -2.328 -3.716 -20.008 1.00 96.06 163 ASP A C 1
ATOM 1248 O O . ASP A 1 163 ? -2.707 -3.564 -21.172 1.00 96.06 163 ASP A O 1
ATOM 1252 N N . LYS A 1 164 ? -1.433 -2.890 -19.454 1.00 97.31 164 LYS A N 1
ATOM 1253 C CA . LYS A 1 164 ? -0.946 -1.674 -20.123 1.00 97.31 164 LYS A CA 1
ATOM 1254 C C . LYS A 1 164 ? 0.419 -1.839 -20.770 1.00 97.31 164 LYS A C 1
ATOM 1256 O O . LYS A 1 164 ? 0.718 -1.120 -21.732 1.00 97.31 164 LYS A O 1
ATOM 1261 N N . VAL A 1 165 ? 1.250 -2.745 -20.267 1.00 97.44 165 VAL A N 1
ATOM 1262 C CA . VAL A 1 165 ? 2.569 -2.993 -20.842 1.00 97.44 165 VAL A CA 1
ATOM 1263 C C . VAL A 1 165 ? 2.456 -4.029 -21.961 1.00 97.44 165 VAL A C 1
ATOM 1265 O O . VAL A 1 165 ? 1.878 -5.096 -21.809 1.00 97.44 165 VAL A O 1
ATOM 1268 N N . THR A 1 166 ? 3.016 -3.705 -23.122 1.00 95.44 166 THR A N 1
ATOM 1269 C CA . THR A 1 166 ? 2.918 -4.509 -24.353 1.00 95.44 166 THR A CA 1
ATOM 1270 C C . THR A 1 166 ? 4.189 -5.297 -24.666 1.00 95.44 166 THR A C 1
ATOM 1272 O O . THR A 1 166 ? 4.218 -6.051 -25.639 1.00 95.44 166 THR A O 1
ATOM 1275 N N . ARG A 1 167 ? 5.269 -5.069 -23.911 1.00 91.38 167 ARG A N 1
ATOM 1276 C CA . ARG A 1 167 ? 6.549 -5.786 -24.020 1.00 91.38 167 ARG A CA 1
ATOM 1277 C C . ARG A 1 167 ? 6.592 -6.917 -23.004 1.00 91.38 167 ARG A C 1
ATOM 1279 O O . ARG A 1 167 ? 5.898 -6.843 -22.005 1.00 91.38 167 ARG A O 1
ATOM 1286 N N . ASN A 1 168 ? 7.394 -7.949 -23.224 1.00 92.69 168 ASN A N 1
ATOM 1287 C CA . ASN A 1 168 ? 7.616 -8.928 -22.161 1.00 92.69 168 ASN A CA 1
ATOM 1288 C C . ASN A 1 168 ? 8.471 -8.276 -21.081 1.00 92.69 168 ASN A C 1
ATOM 1290 O O . ASN A 1 168 ? 9.467 -7.640 -21.420 1.00 92.69 168 ASN A O 1
ATOM 1294 N N . LEU A 1 169 ? 8.047 -8.427 -19.832 1.00 95.50 169 LEU A N 1
ATOM 1295 C CA . LEU A 1 169 ? 8.793 -7.968 -18.672 1.00 95.50 169 LEU A CA 1
ATOM 1296 C C . LEU A 1 169 ? 9.455 -9.165 -18.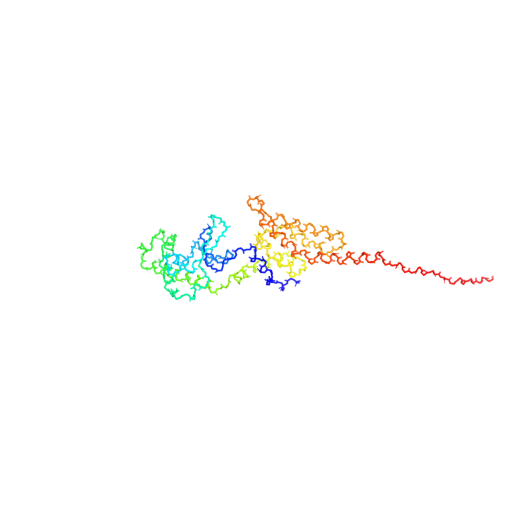000 1.00 95.50 169 LEU A C 1
ATOM 1298 O O . LEU A 1 169 ? 8.910 -10.273 -18.048 1.00 95.50 169 LEU A O 1
ATOM 1302 N N . ASP A 1 170 ? 10.599 -8.939 -17.373 1.00 94.44 170 ASP A N 1
ATOM 1303 C CA . ASP A 1 170 ? 11.070 -9.818 -16.308 1.00 94.44 170 ASP A CA 1
ATOM 1304 C C . ASP A 1 170 ? 10.468 -9.431 -14.946 1.00 94.44 170 ASP A C 1
ATOM 1306 O O . ASP A 1 170 ? 9.609 -8.549 -14.843 1.00 94.44 170 ASP A O 1
ATOM 1310 N N . GLN A 1 171 ? 10.860 -10.169 -13.907 1.00 97.25 171 GLN A N 1
ATOM 1311 C CA . GLN A 1 171 ? 10.302 -10.003 -12.570 1.00 97.25 171 GLN A CA 1
ATOM 1312 C C . GLN A 1 171 ? 10.668 -8.645 -11.952 1.00 97.25 171 GLN A C 1
ATOM 1314 O O . GLN A 1 171 ? 9.785 -7.982 -11.412 1.00 97.25 171 GLN A O 1
ATOM 1319 N N . ASP A 1 172 ? 11.920 -8.203 -12.087 1.00 97.44 172 ASP A N 1
ATOM 1320 C CA . ASP A 1 172 ? 12.399 -6.932 -11.527 1.00 97.44 172 ASP A CA 1
ATOM 1321 C C . ASP A 1 172 ? 11.705 -5.744 -12.203 1.00 97.44 172 ASP A C 1
ATOM 1323 O O . ASP A 1 172 ? 11.227 -4.815 -11.544 1.00 97.44 172 ASP A O 1
ATOM 1327 N N . GLU A 1 173 ? 11.569 -5.796 -13.530 1.00 97.81 173 GLU A N 1
ATOM 1328 C CA . GLU A 1 173 ? 10.812 -4.804 -14.285 1.00 97.81 173 GLU A CA 1
ATOM 1329 C C . GLU A 1 173 ? 9.346 -4.747 -13.849 1.00 97.81 173 GLU A C 1
ATOM 1331 O O . GLU A 1 173 ? 8.779 -3.661 -13.690 1.00 97.81 173 GLU A O 1
ATOM 1336 N N . PHE A 1 174 ? 8.714 -5.905 -13.656 1.00 98.31 174 PHE A N 1
ATOM 1337 C CA . PHE A 1 174 ? 7.328 -5.974 -13.213 1.00 98.31 174 PHE A CA 1
ATOM 1338 C C . PHE A 1 174 ? 7.152 -5.380 -11.814 1.00 98.31 174 PHE A C 1
ATOM 1340 O O . PHE A 1 174 ? 6.306 -4.503 -11.626 1.00 98.31 174 PHE A O 1
ATOM 1347 N N . ASP A 1 175 ? 7.985 -5.788 -10.860 1.00 98.50 175 ASP A N 1
ATOM 1348 C CA . ASP A 1 175 ? 7.935 -5.323 -9.474 1.00 98.50 175 ASP A CA 1
ATOM 1349 C C . ASP A 1 175 ? 8.144 -3.805 -9.376 1.00 98.50 175 ASP A C 1
ATOM 1351 O O . ASP A 1 175 ? 7.387 -3.108 -8.688 1.00 98.50 175 ASP A O 1
ATOM 1355 N N . ALA A 1 176 ? 9.106 -3.263 -10.132 1.00 98.50 176 ALA A N 1
ATOM 1356 C CA . ALA A 1 176 ? 9.348 -1.826 -10.212 1.00 98.50 176 ALA A CA 1
ATOM 1357 C C . ALA A 1 176 ? 8.113 -1.056 -10.707 1.00 98.50 176 ALA A C 1
ATOM 1359 O O . ALA A 1 176 ? 7.744 -0.020 -10.143 1.00 98.50 176 ALA A O 1
ATOM 1360 N N . LEU A 1 177 ? 7.437 -1.566 -11.743 1.00 98.56 177 LEU A N 1
ATOM 1361 C CA . LEU A 1 177 ? 6.236 -0.928 -12.280 1.00 98.56 177 LEU A CA 1
ATOM 1362 C C . LEU A 1 177 ? 5.028 -1.073 -11.362 1.00 98.56 177 LEU A C 1
ATOM 1364 O O . LEU A 1 177 ? 4.227 -0.138 -11.292 1.00 98.56 177 LEU A O 1
ATOM 1368 N N . VAL A 1 178 ? 4.890 -2.183 -10.637 1.00 98.44 178 VAL A N 1
ATOM 1369 C CA . VAL A 1 178 ? 3.840 -2.330 -9.622 1.00 98.44 178 VAL A CA 1
ATOM 1370 C C . VAL A 1 178 ? 4.057 -1.322 -8.500 1.00 98.44 178 VAL A C 1
ATOM 1372 O O . VAL A 1 178 ? 3.116 -0.605 -8.160 1.00 98.44 178 VAL A O 1
ATOM 1375 N N . SER A 1 179 ? 5.287 -1.177 -7.995 1.00 98.25 179 SER A N 1
ATOM 1376 C CA . SER A 1 179 ? 5.618 -0.179 -6.967 1.00 98.25 179 SER A CA 1
ATOM 1377 C C . SER A 1 179 ? 5.353 1.255 -7.437 1.00 98.25 179 SER A C 1
ATOM 1379 O O . SER A 1 179 ? 4.702 2.039 -6.733 1.00 98.25 179 SER A O 1
ATOM 1381 N N . PHE A 1 180 ? 5.771 1.584 -8.663 1.00 98.50 180 PHE A N 1
ATOM 1382 C CA . PHE A 1 180 ? 5.500 2.882 -9.272 1.00 98.50 180 PHE A CA 1
ATOM 1383 C C . PHE A 1 180 ? 3.992 3.140 -9.382 1.00 98.50 180 PHE A C 1
ATOM 1385 O O . PHE A 1 180 ? 3.495 4.180 -8.944 1.00 98.50 180 PHE A O 1
ATOM 1392 N N . THR A 1 181 ? 3.246 2.175 -9.929 1.00 98.44 181 THR A N 1
ATOM 1393 C CA . THR A 1 181 ? 1.799 2.279 -10.169 1.00 98.44 181 THR A CA 1
ATOM 1394 C C . THR A 1 181 ? 1.011 2.343 -8.863 1.00 98.44 181 THR A C 1
ATOM 1396 O O . THR A 1 181 ? 0.036 3.091 -8.794 1.00 98.44 181 THR A O 1
ATOM 1399 N N . PHE A 1 182 ? 1.445 1.631 -7.820 1.00 97.38 182 PHE A N 1
ATOM 1400 C CA . PHE A 1 182 ? 0.880 1.733 -6.475 1.00 97.38 182 PHE A CA 1
ATOM 1401 C C . PHE A 1 182 ? 0.949 3.178 -5.967 1.00 97.38 182 PHE A C 1
ATOM 1403 O O . PHE A 1 182 ? -0.044 3.719 -5.484 1.00 97.38 182 PHE A O 1
ATOM 1410 N N . ASN A 1 183 ? 2.097 3.837 -6.152 1.00 96.69 183 ASN A N 1
ATOM 1411 C CA . ASN A 1 183 ? 2.312 5.198 -5.671 1.00 96.69 183 ASN A CA 1
ATOM 1412 C C . ASN A 1 183 ? 1.577 6.269 -6.477 1.00 96.69 183 ASN A C 1
ATOM 1414 O O . ASN A 1 183 ? 1.006 7.191 -5.899 1.00 96.69 183 ASN A O 1
ATOM 1418 N N . VAL A 1 184 ? 1.638 6.194 -7.810 1.00 96.44 184 VAL A N 1
ATOM 1419 C CA . VAL A 1 184 ? 1.070 7.245 -8.669 1.00 96.44 184 VAL A CA 1
ATOM 1420 C C . VAL A 1 184 ? -0.394 6.990 -9.022 1.00 96.44 184 VAL A C 1
ATOM 1422 O O . VAL A 1 184 ? -1.093 7.915 -9.432 1.00 96.44 184 VAL A O 1
ATOM 1425 N N . GLY A 1 185 ? -0.868 5.755 -8.868 1.00 97.44 185 GLY A N 1
ATOM 1426 C CA . GLY A 1 185 ? -2.192 5.306 -9.275 1.00 97.44 185 GLY A CA 1
ATOM 1427 C C . GLY A 1 185 ? -2.275 4.874 -10.745 1.00 97.44 185 GLY A C 1
ATOM 1428 O O . GLY A 1 185 ? -1.567 5.369 -11.625 1.00 97.44 185 GLY A O 1
ATOM 1429 N N . VAL A 1 186 ? -3.225 3.976 -11.031 1.00 98.12 186 VAL A N 1
ATOM 1430 C CA . VAL A 1 186 ? -3.433 3.364 -12.360 1.00 98.12 186 VAL A CA 1
ATOM 1431 C C . VAL A 1 186 ? -3.665 4.397 -13.466 1.00 98.12 186 VAL A C 1
ATOM 1433 O O . VAL A 1 186 ? -3.139 4.246 -14.570 1.00 98.12 186 VAL A O 1
ATOM 1436 N N . GLY A 1 187 ? -4.436 5.453 -13.186 1.00 98.06 187 GLY A N 1
ATOM 1437 C CA . GLY A 1 187 ? -4.735 6.501 -14.167 1.00 98.06 187 GLY A CA 1
ATOM 1438 C C . GLY A 1 187 ? -3.479 7.248 -14.623 1.00 98.06 187 GLY A C 1
ATOM 1439 O O . GLY A 1 187 ? -3.242 7.389 -15.823 1.00 98.06 187 GLY A O 1
ATOM 1440 N N . ASN A 1 188 ? -2.633 7.646 -13.670 1.00 97.94 188 ASN A N 1
ATOM 1441 C CA . ASN A 1 188 ? -1.375 8.336 -13.951 1.00 97.94 188 ASN A CA 1
ATOM 1442 C C . ASN A 1 188 ? -0.383 7.435 -14.686 1.00 97.94 188 ASN A C 1
ATOM 1444 O O . ASN A 1 188 ? 0.204 7.864 -15.678 1.00 97.94 188 ASN A O 1
ATOM 1448 N N . PHE A 1 189 ? -0.242 6.179 -14.256 1.00 98.56 189 PHE A N 1
ATOM 1449 C CA . PHE A 1 189 ? 0.593 5.202 -14.953 1.00 98.56 189 PHE A CA 1
ATOM 1450 C C . PHE A 1 189 ? 0.147 5.012 -16.410 1.00 98.56 189 PHE A C 1
ATOM 1452 O O . PHE A 1 189 ? 0.960 5.154 -17.326 1.00 98.56 189 PHE A O 1
ATOM 1459 N N . SER A 1 190 ? -1.154 4.802 -16.633 1.00 98.00 190 SER A N 1
ATOM 1460 C CA . SER A 1 190 ? -1.733 4.572 -17.965 1.00 98.00 190 SER A CA 1
ATOM 1461 C C . SER A 1 190 ? -1.515 5.741 -18.931 1.00 98.00 190 SER A C 1
ATOM 1463 O O . SER A 1 190 ? -1.354 5.528 -20.130 1.00 98.00 190 SER A O 1
ATOM 1465 N N . ALA A 1 191 ? -1.512 6.977 -18.429 1.00 98.00 191 ALA A N 1
ATOM 1466 C CA . ALA A 1 191 ? -1.301 8.179 -19.236 1.00 98.00 191 ALA A CA 1
ATOM 1467 C C . ALA A 1 191 ? 0.181 8.590 -19.357 1.00 98.00 191 ALA A C 1
ATOM 1469 O O . ALA A 1 191 ? 0.508 9.528 -20.091 1.00 98.00 191 ALA A O 1
ATOM 1470 N N . SER A 1 192 ? 1.083 7.923 -18.632 1.00 98.38 192 SER A N 1
ATOM 1471 C CA . SER A 1 192 ? 2.458 8.383 -18.451 1.00 98.38 192 SER A CA 1
ATOM 1472 C C . SER A 1 192 ? 3.304 8.295 -19.726 1.00 98.38 192 SER A C 1
ATOM 1474 O O . SER A 1 192 ? 3.214 7.361 -20.525 1.00 98.38 192 SER A O 1
ATOM 1476 N N . THR A 1 193 ? 4.219 9.256 -19.888 1.00 98.50 193 THR A N 1
ATOM 1477 C CA . THR A 1 193 ? 5.293 9.151 -20.888 1.00 98.50 193 THR A CA 1
ATOM 1478 C C . THR A 1 193 ? 6.222 7.976 -20.582 1.00 98.50 193 THR A C 1
ATOM 1480 O O . THR A 1 193 ? 6.737 7.368 -21.513 1.00 98.50 193 THR A O 1
ATOM 1483 N N . LEU A 1 194 ? 6.386 7.616 -19.303 1.00 98.62 194 LEU A N 1
ATOM 1484 C CA . LEU A 1 194 ? 7.144 6.438 -18.882 1.00 98.62 194 LEU A CA 1
ATOM 1485 C C . LEU A 1 194 ? 6.621 5.167 -19.566 1.00 98.62 194 LEU A C 1
ATOM 1487 O O . LEU A 1 194 ? 7.378 4.504 -20.269 1.00 98.62 194 LEU A O 1
ATOM 1491 N N . LEU A 1 195 ? 5.317 4.890 -19.459 1.00 98.62 195 LEU A N 1
ATOM 1492 C CA . LEU A 1 195 ? 4.692 3.733 -20.105 1.00 98.62 195 LEU A CA 1
ATOM 1493 C C . LEU A 1 195 ? 4.895 3.745 -21.627 1.00 98.62 195 LEU A C 1
ATOM 1495 O O . LEU A 1 195 ? 5.174 2.705 -22.221 1.00 98.62 195 LEU A O 1
ATOM 1499 N N . LYS A 1 196 ? 4.805 4.919 -22.268 1.00 98.44 196 LYS A N 1
ATOM 1500 C CA . LYS A 1 196 ? 5.074 5.054 -23.710 1.00 98.44 196 LYS A CA 1
ATOM 1501 C C . LYS A 1 196 ? 6.509 4.645 -24.063 1.00 98.44 196 LYS A C 1
ATOM 1503 O O . LYS A 1 196 ? 6.694 3.949 -25.053 1.00 98.44 196 LYS A O 1
ATOM 1508 N N . ARG A 1 197 ? 7.509 5.043 -23.264 1.00 98.19 197 ARG A N 1
ATOM 1509 C CA . ARG A 1 197 ? 8.922 4.666 -23.477 1.00 98.19 197 ARG A CA 1
ATOM 1510 C C . ARG A 1 197 ? 9.191 3.190 -23.216 1.00 98.19 197 ARG A C 1
ATOM 1512 O O . ARG A 1 197 ? 9.941 2.573 -23.961 1.00 98.19 197 ARG A O 1
ATOM 1519 N N . ILE A 1 198 ? 8.542 2.616 -22.210 1.00 98.12 198 ILE A N 1
ATOM 1520 C CA . ILE A 1 198 ? 8.631 1.180 -21.932 1.00 98.12 198 ILE A CA 1
ATOM 1521 C C . ILE A 1 198 ? 8.041 0.378 -23.097 1.00 98.12 198 ILE A C 1
ATOM 1523 O O . ILE A 1 198 ? 8.672 -0.548 -23.596 1.00 98.12 198 ILE A O 1
ATOM 1527 N N . ASN A 1 199 ? 6.863 0.771 -23.588 1.00 97.94 199 ASN A N 1
ATOM 1528 C CA . ASN A 1 199 ? 6.196 0.084 -24.694 1.00 97.94 199 ASN A CA 1
ATOM 1529 C C . ASN A 1 199 ? 6.920 0.224 -26.040 1.00 97.94 199 ASN A C 1
ATOM 1531 O O . ASN A 1 199 ? 6.822 -0.681 -26.867 1.00 97.94 199 ASN A O 1
ATOM 1535 N N . ASP A 1 200 ? 7.662 1.314 -26.241 1.00 97.06 200 ASP A N 1
ATOM 1536 C CA . ASP A 1 200 ? 8.566 1.483 -27.382 1.00 97.06 200 ASP A CA 1
ATOM 1537 C C . ASP A 1 200 ? 9.698 0.435 -27.384 1.00 97.06 200 ASP A C 1
ATOM 1539 O O . ASP A 1 200 ? 10.092 -0.057 -28.437 1.00 97.06 200 ASP A O 1
ATOM 1543 N N . GLY A 1 201 ? 10.175 0.015 -26.205 1.00 96.44 201 GLY A N 1
ATOM 1544 C CA . GLY A 1 201 ? 11.096 -1.118 -26.057 1.00 96.44 201 GLY A CA 1
ATOM 1545 C C . GLY A 1 201 ? 12.549 -0.846 -26.469 1.00 96.44 201 GLY A C 1
ATOM 1546 O O . GLY A 1 201 ? 13.395 -1.732 -26.332 1.00 96.44 201 GLY A O 1
ATOM 1547 N N . SER A 1 202 ? 12.886 0.373 -26.909 1.00 97.19 202 SER A N 1
ATOM 1548 C CA . SER A 1 202 ? 14.248 0.734 -27.343 1.00 97.19 202 SER A CA 1
ATOM 1549 C C . SER A 1 202 ? 15.320 0.572 -26.259 1.00 97.19 202 SER A C 1
ATOM 1551 O O . SER A 1 202 ? 16.503 0.507 -26.569 1.00 97.19 202 SER A O 1
ATOM 1553 N N . TYR A 1 203 ? 14.943 0.471 -24.982 1.00 97.25 203 TYR A N 1
ATOM 1554 C CA . TYR A 1 203 ? 15.886 0.237 -23.884 1.00 97.25 203 TYR A CA 1
ATOM 1555 C C . TYR A 1 203 ? 16.483 -1.189 -23.894 1.00 97.25 203 TYR A C 1
ATOM 1557 O O . TYR A 1 203 ? 17.589 -1.403 -23.391 1.00 97.25 203 TYR A O 1
ATOM 1565 N N . ARG A 1 204 ? 15.813 -2.147 -24.555 1.00 95.06 204 ARG A N 1
ATOM 1566 C CA . ARG A 1 204 ? 16.300 -3.524 -24.775 1.00 95.06 204 ARG A CA 1
ATOM 1567 C C . ARG A 1 204 ? 16.605 -3.869 -26.234 1.00 95.06 204 ARG A C 1
ATOM 1569 O O . ARG A 1 204 ? 17.305 -4.845 -26.491 1.00 95.06 204 ARG A O 1
ATOM 1576 N N . CYS A 1 205 ? 16.128 -3.083 -27.198 1.00 92.81 205 CYS A N 1
ATOM 1577 C CA . CYS A 1 205 ? 16.287 -3.369 -28.626 1.00 92.81 205 CYS A CA 1
ATOM 1578 C C . CYS A 1 205 ? 17.164 -2.337 -29.354 1.00 92.81 205 CYS A C 1
ATOM 1580 O O . CYS A 1 205 ? 17.197 -1.164 -29.000 1.00 92.81 205 CYS A O 1
ATOM 1582 N N . GLY A 1 206 ? 17.833 -2.767 -30.428 1.00 93.25 206 GLY A N 1
ATOM 1583 C CA . GLY A 1 206 ? 18.649 -1.899 -31.283 1.00 93.25 206 GLY A CA 1
ATOM 1584 C C . GLY A 1 206 ? 20.149 -1.965 -30.987 1.00 93.25 206 GLY A C 1
ATOM 1585 O O . GLY A 1 206 ? 20.633 -2.884 -30.328 1.00 93.25 206 GLY A O 1
ATOM 1586 N N . THR A 1 207 ? 20.898 -1.001 -31.527 1.00 95.44 207 THR A N 1
ATOM 1587 C CA . THR A 1 207 ? 22.350 -0.904 -31.309 1.00 95.44 207 THR A CA 1
ATOM 1588 C C . THR A 1 207 ? 22.658 -0.472 -29.869 1.00 95.44 207 THR A C 1
ATOM 1590 O O . THR A 1 207 ? 21.804 0.154 -29.230 1.00 95.44 207 THR A O 1
ATOM 1593 N N . PRO A 1 208 ? 23.879 -0.713 -29.351 1.00 96.50 208 PRO A N 1
ATOM 1594 C CA . PRO A 1 208 ? 24.259 -0.247 -28.016 1.00 96.50 208 PRO A CA 1
ATOM 1595 C C . PRO A 1 208 ? 24.020 1.252 -27.791 1.00 96.50 208 PRO A C 1
ATOM 1597 O O . PRO A 1 208 ? 23.518 1.655 -26.745 1.00 96.50 208 PRO A O 1
ATOM 1600 N N . ALA A 1 209 ? 24.282 2.086 -28.803 1.00 96.50 209 ALA A N 1
ATOM 1601 C CA . ALA A 1 209 ? 24.039 3.527 -28.729 1.00 96.50 209 ALA A CA 1
ATOM 1602 C C . ALA A 1 209 ? 22.548 3.875 -28.550 1.00 96.50 209 ALA A C 1
ATOM 1604 O O . ALA A 1 209 ? 22.216 4.743 -27.741 1.00 96.50 209 ALA A O 1
ATOM 1605 N N . VAL A 1 210 ? 21.653 3.184 -29.268 1.00 97.38 210 VAL A N 1
ATOM 1606 C CA . VAL A 1 210 ? 20.196 3.367 -29.138 1.00 97.38 210 VAL A CA 1
ATOM 1607 C C . VAL A 1 210 ? 19.730 2.941 -27.750 1.00 97.38 210 VAL A C 1
ATOM 1609 O O . VAL A 1 210 ? 19.059 3.717 -27.067 1.00 97.38 210 VAL A O 1
ATOM 1612 N N . ARG A 1 211 ? 20.150 1.754 -27.296 1.00 98.25 211 ARG A N 1
ATOM 1613 C CA . ARG A 1 211 ? 19.797 1.236 -25.969 1.00 98.25 211 ARG A CA 1
ATOM 1614 C C . ARG A 1 211 ? 20.258 2.164 -24.855 1.00 98.25 211 ARG A C 1
ATOM 1616 O O . ARG A 1 211 ? 19.474 2.491 -23.971 1.00 98.25 211 ARG A O 1
ATOM 1623 N N . ARG A 1 212 ? 21.499 2.651 -24.927 1.00 98.31 212 ARG A N 1
ATOM 1624 C CA . ARG A 1 212 ? 22.061 3.593 -23.952 1.00 98.31 212 ARG A CA 1
ATOM 1625 C C . ARG A 1 212 ? 21.219 4.862 -23.840 1.00 98.31 212 ARG A C 1
ATOM 1627 O O . ARG A 1 212 ? 20.883 5.275 -22.733 1.00 98.31 212 ARG A O 1
ATOM 1634 N N . ALA A 1 213 ? 20.853 5.462 -24.973 1.00 98.25 213 ALA A N 1
ATOM 1635 C CA . ALA A 1 213 ? 20.012 6.656 -24.987 1.00 98.25 213 ALA A CA 1
ATOM 1636 C C . ALA A 1 213 ? 18.612 6.380 -24.410 1.00 98.25 213 ALA A C 1
ATOM 1638 O O . ALA A 1 213 ? 18.101 7.176 -23.623 1.00 98.25 213 ALA A O 1
ATOM 1639 N N . ALA A 1 214 ? 18.014 5.237 -24.751 1.00 98.31 214 ALA A N 1
ATOM 1640 C CA . ALA A 1 214 ? 16.695 4.853 -24.262 1.00 98.31 214 ALA A CA 1
ATOM 1641 C C . ALA A 1 214 ? 16.678 4.539 -22.755 1.00 98.31 214 ALA A C 1
ATOM 1643 O O . ALA A 1 214 ? 15.744 4.951 -22.072 1.00 98.31 214 ALA A O 1
ATOM 1644 N N . ILE A 1 215 ? 17.712 3.884 -22.214 1.00 98.62 215 ILE A N 1
ATOM 1645 C CA . ILE A 1 215 ? 17.868 3.639 -20.768 1.00 98.62 215 ILE A CA 1
ATOM 1646 C C . ILE A 1 215 ? 17.882 4.969 -20.003 1.00 98.62 215 ILE A C 1
ATOM 1648 O O . ILE A 1 215 ? 17.138 5.131 -19.037 1.00 98.62 215 ILE A O 1
ATOM 1652 N N . VAL A 1 216 ? 18.665 5.947 -20.473 1.00 98.50 216 VAL A N 1
ATOM 1653 C CA . VAL A 1 216 ? 18.728 7.286 -19.861 1.00 98.50 216 VAL A CA 1
ATOM 1654 C C . VAL A 1 216 ? 17.371 7.996 -19.923 1.00 98.50 216 VAL A C 1
ATOM 1656 O O . VAL A 1 216 ? 16.963 8.626 -18.947 1.00 98.50 216 VAL A O 1
ATOM 1659 N N . ASP A 1 217 ? 16.649 7.895 -21.043 1.00 98.44 217 ASP A N 1
ATOM 1660 C CA . ASP A 1 217 ? 15.326 8.518 -21.169 1.00 98.44 217 ASP A CA 1
ATOM 1661 C C . ASP A 1 217 ? 14.283 7.860 -20.254 1.00 98.44 217 ASP A C 1
ATOM 1663 O O . ASP A 1 217 ? 13.540 8.571 -19.576 1.00 98.44 217 ASP A O 1
ATOM 1667 N N . VAL A 1 218 ? 14.244 6.524 -20.169 1.00 98.62 218 VAL A N 1
ATOM 1668 C CA . VAL A 1 218 ? 13.342 5.797 -19.256 1.00 98.62 218 VAL A CA 1
ATOM 1669 C C . VAL A 1 218 ? 13.615 6.193 -17.805 1.00 98.62 218 VAL A C 1
ATOM 1671 O O . VAL A 1 218 ? 12.682 6.568 -17.091 1.00 98.62 218 VAL A O 1
ATOM 1674 N N . GLU A 1 219 ? 14.883 6.213 -17.388 1.00 98.56 219 GLU A N 1
ATOM 1675 C CA . GLU A 1 219 ? 15.282 6.656 -16.049 1.00 98.56 219 GLU A CA 1
ATOM 1676 C C . GLU A 1 219 ? 14.822 8.097 -15.768 1.00 98.56 219 GLU A C 1
ATOM 1678 O O . GLU A 1 219 ? 14.263 8.401 -14.709 1.00 98.56 219 GLU A O 1
ATOM 1683 N N . ALA A 1 220 ? 14.987 8.999 -16.739 1.00 98.31 220 ALA A N 1
ATOM 1684 C CA . ALA A 1 220 ? 14.508 10.370 -16.624 1.00 98.31 220 ALA A CA 1
ATOM 1685 C C . ALA A 1 220 ? 12.974 10.447 -16.502 1.00 98.31 220 ALA A C 1
ATOM 1687 O O . ALA A 1 220 ? 12.467 11.314 -15.784 1.00 98.31 220 ALA A O 1
ATOM 1688 N N . GLN A 1 221 ? 12.218 9.558 -17.162 1.00 98.44 221 GLN A N 1
ATOM 1689 C CA . GLN A 1 221 ? 10.760 9.526 -17.025 1.00 98.44 221 GLN A CA 1
ATOM 1690 C C . GLN A 1 221 ? 10.307 9.051 -15.640 1.00 98.44 221 GLN A C 1
ATOM 1692 O O . GLN A 1 221 ? 9.341 9.620 -15.134 1.00 98.44 221 GLN A O 1
ATOM 1697 N N . PHE A 1 222 ? 10.998 8.103 -14.995 1.00 98.44 222 PHE A N 1
ATOM 1698 C CA . PHE A 1 222 ? 10.731 7.763 -13.588 1.00 98.44 222 PHE A CA 1
ATOM 1699 C C . PHE A 1 222 ? 10.930 8.987 -12.683 1.00 98.44 222 PHE A C 1
ATOM 1701 O O . PHE A 1 222 ? 10.027 9.378 -11.939 1.00 98.44 222 PHE A O 1
ATOM 1708 N N . LYS A 1 223 ? 12.077 9.666 -12.810 1.00 96.94 223 LYS A N 1
ATOM 1709 C CA . LYS A 1 223 ? 12.466 10.805 -11.953 1.00 96.94 223 LYS A CA 1
ATOM 1710 C C . LYS A 1 223 ? 11.526 12.009 -12.025 1.00 96.94 223 LYS A C 1
ATOM 1712 O O . LYS A 1 223 ? 11.501 12.811 -11.094 1.00 96.94 223 LYS A O 1
ATOM 1717 N N . LYS A 1 224 ? 10.725 12.147 -13.088 1.00 96.50 224 LYS A N 1
ATOM 1718 C CA . LYS A 1 224 ? 9.716 13.220 -13.204 1.00 96.50 224 LYS A CA 1
ATOM 1719 C C . LYS A 1 224 ? 8.576 13.096 -12.192 1.00 96.50 224 LYS A C 1
ATOM 1721 O O . LYS A 1 224 ? 7.947 14.102 -11.867 1.00 96.50 224 LYS A O 1
ATOM 1726 N N . TRP A 1 225 ? 8.319 11.898 -11.676 1.00 97.00 225 TRP A N 1
ATOM 1727 C CA . TRP A 1 225 ? 7.235 11.613 -10.732 1.00 97.00 225 TRP A CA 1
ATOM 1728 C C . TRP A 1 225 ? 7.692 11.762 -9.277 1.00 97.00 225 TRP A C 1
ATOM 1730 O O . TRP A 1 225 ? 7.489 10.879 -8.441 1.00 97.00 225 TRP A O 1
ATOM 1740 N N . ASN A 1 226 ? 8.336 12.893 -8.981 1.00 96.31 226 ASN A N 1
ATOM 1741 C CA . ASN A 1 226 ? 8.925 13.189 -7.676 1.00 96.31 226 ASN A CA 1
ATOM 1742 C C . ASN A 1 226 ? 8.274 14.375 -6.945 1.00 96.31 226 ASN A C 1
ATOM 1744 O O . ASN A 1 226 ? 8.867 14.927 -6.016 1.00 96.31 226 ASN A O 1
ATOM 1748 N N . LYS A 1 227 ? 7.070 14.785 -7.362 1.00 93.06 227 LYS A N 1
ATOM 1749 C CA . LYS A 1 227 ? 6.378 15.964 -6.827 1.00 93.06 227 LYS A CA 1
ATOM 1750 C C . LYS A 1 227 ? 5.067 15.612 -6.132 1.00 93.06 227 LYS A C 1
ATOM 1752 O O . LYS A 1 227 ? 4.339 14.745 -6.600 1.00 93.06 227 LYS A O 1
ATOM 1757 N N . SER A 1 228 ? 4.732 16.362 -5.085 1.00 89.44 228 SER A N 1
ATOM 1758 C CA . SER A 1 228 ? 3.392 16.411 -4.483 1.00 89.44 228 SER A CA 1
ATOM 1759 C C . SER A 1 228 ? 3.010 17.864 -4.211 1.00 89.44 228 SER A C 1
ATOM 1761 O O . SER A 1 228 ? 3.860 18.659 -3.812 1.00 89.44 228 SER A O 1
ATOM 1763 N N . GLY A 1 229 ? 1.766 18.252 -4.513 1.00 87.44 229 GLY A N 1
ATOM 1764 C CA . GLY A 1 229 ? 1.332 19.655 -4.426 1.00 87.44 229 GLY A CA 1
ATOM 1765 C C . GLY A 1 229 ? 2.187 20.625 -5.261 1.00 87.44 229 GLY A C 1
ATOM 1766 O O . GLY A 1 229 ? 2.342 21.783 -4.894 1.00 87.44 229 GLY A O 1
ATOM 1767 N N . GLY A 1 230 ? 2.811 20.142 -6.344 1.00 91.19 230 GLY A N 1
ATOM 1768 C CA . GLY A 1 230 ? 3.737 20.913 -7.186 1.00 91.19 230 GLY A CA 1
ATOM 1769 C C . GLY A 1 230 ? 5.186 21.000 -6.677 1.00 91.19 230 GLY A C 1
ATOM 1770 O O . GLY A 1 230 ? 6.059 21.444 -7.424 1.00 91.19 230 GLY A O 1
ATOM 1771 N N . VAL A 1 231 ? 5.476 20.524 -5.463 1.00 93.31 231 VAL A N 1
ATOM 1772 C CA . VAL A 1 231 ? 6.798 20.612 -4.819 1.00 93.31 231 VAL A CA 1
ATOM 1773 C C . VAL A 1 231 ? 7.552 19.290 -4.942 1.00 93.31 231 VAL A C 1
ATOM 1775 O O . VAL A 1 231 ? 6.978 18.227 -4.718 1.00 93.31 231 VAL A O 1
ATOM 1778 N N . VAL A 1 232 ? 8.845 19.349 -5.278 1.00 95.50 232 VAL A N 1
ATOM 1779 C CA . VAL A 1 232 ? 9.731 18.172 -5.318 1.00 95.50 232 VAL A CA 1
ATOM 1780 C C . VAL A 1 232 ? 9.975 17.650 -3.904 1.00 95.50 232 VAL A C 1
ATOM 1782 O O . VAL A 1 232 ? 10.401 18.399 -3.027 1.00 95.50 232 VAL A O 1
ATOM 1785 N N . LEU A 1 233 ? 9.761 16.352 -3.695 1.00 92.69 233 LEU A N 1
ATOM 1786 C CA . LEU A 1 233 ? 9.977 15.686 -2.415 1.00 92.69 233 LEU A CA 1
ATOM 1787 C C . LEU A 1 233 ? 11.172 14.738 -2.500 1.00 92.69 233 LEU A C 1
ATOM 1789 O O . LEU A 1 233 ? 11.202 13.842 -3.340 1.00 92.69 233 LEU A O 1
ATOM 1793 N N . LYS A 1 234 ? 12.133 14.882 -1.576 1.00 94.25 234 LYS A N 1
ATOM 1794 C CA . LYS A 1 234 ? 13.329 14.022 -1.514 1.00 94.25 234 LYS A CA 1
ATOM 1795 C C . LYS A 1 234 ? 12.969 12.534 -1.449 1.00 94.25 234 LYS A C 1
ATOM 1797 O O . LYS A 1 234 ? 13.555 11.752 -2.184 1.00 94.25 234 LYS A O 1
ATOM 1802 N N . GLY A 1 235 ? 11.984 12.167 -0.624 1.00 92.56 235 GLY A N 1
ATOM 1803 C CA . GLY A 1 235 ? 11.536 10.777 -0.492 1.00 92.56 235 GLY A CA 1
ATOM 1804 C C . GLY A 1 235 ? 10.998 10.193 -1.801 1.00 92.56 235 GLY A C 1
ATOM 1805 O O . GLY A 1 235 ? 11.336 9.066 -2.144 1.00 92.56 235 GLY A O 1
ATOM 1806 N N . LEU A 1 236 ? 10.239 10.978 -2.577 1.00 94.75 236 LEU A N 1
ATOM 1807 C CA . LEU A 1 236 ? 9.780 10.537 -3.895 1.00 94.75 236 LEU A CA 1
ATOM 1808 C C . LEU A 1 236 ? 10.941 10.449 -4.888 1.00 94.75 236 LEU A C 1
ATOM 1810 O O . LEU A 1 236 ? 10.996 9.498 -5.652 1.00 94.75 236 LEU A O 1
ATOM 1814 N N . THR A 1 237 ? 11.889 11.391 -4.869 1.00 96.38 237 THR A N 1
ATOM 1815 C CA . THR A 1 237 ? 13.084 11.313 -5.726 1.00 96.38 237 THR A CA 1
ATOM 1816 C C . THR A 1 237 ? 13.882 10.034 -5.472 1.00 96.38 237 THR A C 1
ATOM 1818 O O . THR A 1 237 ? 14.249 9.371 -6.436 1.00 96.38 237 THR A O 1
ATOM 1821 N N . THR A 1 238 ? 14.117 9.672 -4.206 1.00 96.75 238 THR A N 1
ATOM 1822 C CA . THR A 1 238 ? 14.795 8.417 -3.844 1.00 96.75 238 THR A CA 1
ATOM 1823 C C . THR A 1 238 ? 14.007 7.209 -4.342 1.00 96.75 238 THR A C 1
ATOM 1825 O O . THR A 1 238 ? 14.545 6.423 -5.106 1.00 96.75 238 THR A O 1
ATOM 1828 N N . ARG A 1 239 ? 12.704 7.137 -4.048 1.00 97.56 239 ARG A N 1
ATOM 1829 C CA . ARG A 1 239 ? 11.848 6.040 -4.520 1.00 97.56 239 ARG A CA 1
ATOM 1830 C C . ARG A 1 239 ? 11.857 5.875 -6.043 1.00 97.56 239 ARG A C 1
ATOM 1832 O O . ARG A 1 239 ? 11.943 4.762 -6.541 1.00 97.56 239 ARG A O 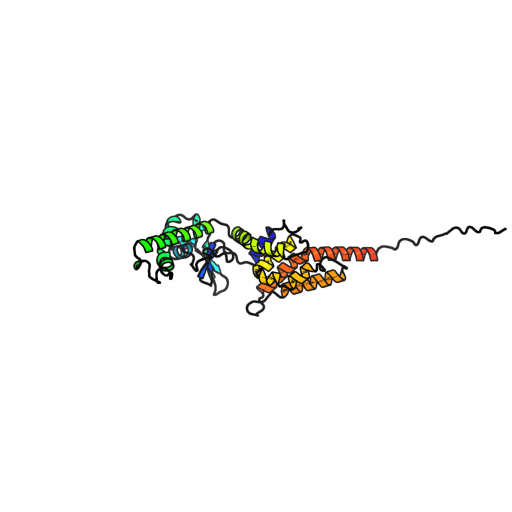1
ATOM 1839 N N . ARG A 1 240 ? 11.776 6.976 -6.799 1.00 98.31 240 ARG A N 1
ATOM 1840 C CA . ARG A 1 240 ? 11.827 6.933 -8.270 1.00 98.31 240 ARG A CA 1
ATOM 1841 C C . ARG A 1 240 ? 13.176 6.445 -8.793 1.00 98.31 240 ARG A C 1
ATOM 1843 O O . ARG A 1 240 ? 13.206 5.858 -9.867 1.00 98.31 240 ARG A O 1
ATOM 1850 N N . GLN A 1 241 ? 14.268 6.726 -8.083 1.00 98.19 241 GLN A N 1
ATOM 1851 C CA . GLN A 1 241 ? 15.585 6.196 -8.429 1.00 98.19 241 GLN A CA 1
ATOM 1852 C C . GLN A 1 241 ? 15.632 4.687 -8.181 1.00 98.19 241 GLN A C 1
ATOM 1854 O O . GLN A 1 241 ? 15.995 3.960 -9.096 1.00 98.19 241 GLN A O 1
ATOM 1859 N N . ASP A 1 242 ? 15.190 4.230 -7.008 1.00 98.19 242 ASP A N 1
ATOM 1860 C CA . ASP A 1 242 ? 15.197 2.810 -6.639 1.00 98.19 242 ASP A CA 1
ATOM 1861 C C . ASP A 1 242 ? 14.339 1.975 -7.611 1.00 98.19 242 ASP A C 1
ATOM 1863 O O . ASP A 1 242 ? 14.782 0.946 -8.117 1.00 98.19 242 ASP A O 1
ATOM 1867 N N . GLU A 1 243 ? 13.145 2.464 -7.969 1.00 98.50 243 GLU A N 1
ATOM 1868 C CA . GLU A 1 243 ? 12.283 1.840 -8.985 1.00 98.50 243 GLU A CA 1
ATOM 1869 C C . GLU A 1 243 ? 12.934 1.827 -10.379 1.00 98.50 243 GLU A C 1
ATOM 1871 O O . GLU A 1 243 ? 12.860 0.822 -11.086 1.00 98.50 243 GLU A O 1
ATOM 1876 N N . ALA A 1 244 ? 13.585 2.921 -10.793 1.00 98.56 244 ALA A N 1
ATOM 1877 C CA . ALA A 1 244 ? 14.270 2.975 -12.084 1.00 98.56 244 ALA A CA 1
ATOM 1878 C C . ALA A 1 244 ? 15.475 2.029 -12.135 1.00 98.56 244 ALA A C 1
ATOM 1880 O O . ALA A 1 244 ? 15.736 1.433 -13.178 1.00 98.56 244 ALA A O 1
ATOM 1881 N N . ASP A 1 245 ? 16.204 1.895 -11.029 1.00 98.38 245 ASP A N 1
ATOM 1882 C CA . ASP A 1 245 ? 17.366 1.021 -10.934 1.00 98.38 245 ASP A CA 1
ATOM 1883 C C . ASP A 1 245 ? 16.969 -0.451 -10.947 1.00 98.38 245 ASP A C 1
ATOM 1885 O O . ASP A 1 245 ? 17.605 -1.223 -11.666 1.00 98.38 245 ASP A O 1
ATOM 1889 N N . LEU A 1 246 ? 15.883 -0.810 -10.254 1.00 98.31 246 LEU A N 1
ATOM 1890 C CA . LEU A 1 246 ? 15.294 -2.144 -10.332 1.00 98.31 246 LEU A CA 1
ATOM 1891 C C . LEU A 1 246 ? 14.829 -2.451 -11.766 1.00 98.31 246 LEU A C 1
ATOM 1893 O O . LEU A 1 246 ? 15.242 -3.448 -12.347 1.00 98.31 246 LEU A O 1
ATOM 1897 N N . PHE A 1 247 ? 14.065 -1.546 -12.390 1.00 98.56 247 PHE A N 1
ATOM 1898 C CA . PHE A 1 247 ? 13.555 -1.742 -13.752 1.00 98.56 247 PHE A CA 1
ATOM 1899 C C . PHE A 1 247 ? 14.667 -1.851 -14.810 1.00 98.56 247 PHE A C 1
ATOM 1901 O O . PHE A 1 247 ? 14.608 -2.674 -15.720 1.00 98.56 247 PHE A O 1
ATOM 1908 N N . LEU A 1 248 ? 15.681 -0.983 -14.745 1.00 98.50 248 LEU A N 1
ATOM 1909 C CA . LEU A 1 248 ? 16.724 -0.894 -15.773 1.00 98.50 248 LEU A CA 1
ATOM 1910 C C . LEU A 1 248 ? 17.928 -1.798 -15.501 1.00 98.50 248 LEU A C 1
ATOM 1912 O O . LEU A 1 248 ? 18.786 -1.900 -16.379 1.00 98.50 248 LEU A O 1
ATOM 1916 N N . GLY A 1 249 ? 18.019 -2.433 -14.330 1.00 97.94 249 GLY A N 1
ATOM 1917 C CA . GLY A 1 249 ? 19.126 -3.312 -13.944 1.00 97.94 249 GLY A CA 1
ATOM 1918 C C . GLY A 1 249 ? 19.449 -4.361 -15.014 1.00 97.94 249 GLY A C 1
ATOM 1919 O O . GLY A 1 249 ? 20.555 -4.326 -15.569 1.00 97.94 249 GLY A O 1
ATOM 1920 N N . PRO A 1 250 ? 18.479 -5.206 -15.405 1.00 96.75 250 PRO A N 1
ATOM 1921 C CA . PRO A 1 250 ? 18.679 -6.203 -16.455 1.00 96.75 250 PRO A CA 1
ATOM 1922 C C . PRO A 1 250 ? 19.091 -5.581 -17.800 1.00 96.75 250 PRO A C 1
ATOM 1924 O O . PRO A 1 250 ? 20.043 -6.023 -18.442 1.00 96.75 250 PRO A O 1
ATOM 1927 N N . ALA A 1 251 ? 18.445 -4.483 -18.211 1.00 97.56 251 ALA A N 1
ATOM 1928 C CA . ALA A 1 251 ? 18.751 -3.815 -19.477 1.00 97.56 251 ALA A CA 1
ATOM 1929 C C . ALA A 1 251 ? 20.161 -3.196 -19.513 1.00 97.56 251 ALA A C 1
ATOM 1931 O O . ALA A 1 251 ? 20.799 -3.184 -20.570 1.00 97.56 251 ALA A O 1
ATOM 1932 N N . ARG A 1 252 ? 20.654 -2.681 -18.379 1.00 98.25 252 ARG A N 1
ATOM 1933 C CA . ARG A 1 252 ? 22.019 -2.153 -18.228 1.00 98.25 252 ARG A CA 1
ATOM 1934 C C . ARG A 1 252 ? 23.050 -3.280 -18.277 1.00 98.25 252 ARG A C 1
ATOM 1936 O O . ARG A 1 252 ? 24.063 -3.123 -18.956 1.00 98.25 252 ARG A O 1
ATOM 1943 N N . GLN A 1 253 ? 22.779 -4.412 -17.625 1.00 97.50 253 GLN A N 1
ATOM 1944 C CA . GLN A 1 253 ? 23.647 -5.590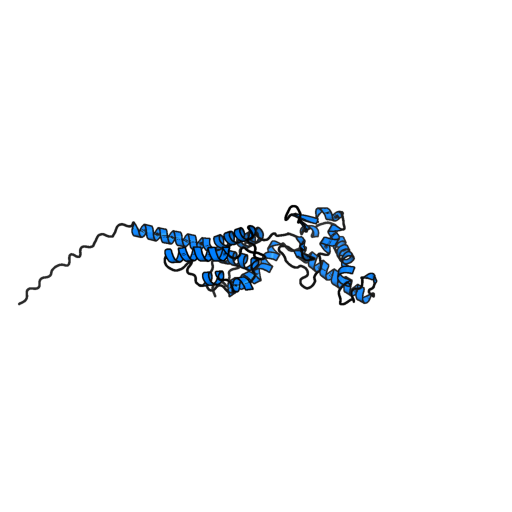 -17.685 1.00 97.50 253 GLN A CA 1
ATOM 1945 C C . GLN A 1 253 ? 23.770 -6.122 -19.119 1.00 97.50 253 GLN A C 1
ATOM 1947 O O . GLN A 1 253 ? 24.875 -6.271 -19.635 1.00 97.50 253 GLN A O 1
ATOM 1952 N N . GLU A 1 254 ? 22.644 -6.344 -19.795 1.00 96.75 254 GLU A N 1
ATOM 1953 C CA . GLU A 1 254 ? 22.634 -6.801 -21.187 1.00 96.75 254 GLU A CA 1
ATOM 1954 C C . GLU A 1 254 ? 23.391 -5.842 -22.122 1.00 96.75 254 GLU A C 1
ATOM 1956 O O . GLU A 1 254 ? 24.105 -6.280 -23.026 1.00 96.75 254 GLU A O 1
ATOM 1961 N N . LEU A 1 255 ? 23.240 -4.525 -21.926 1.00 97.69 255 LEU A N 1
ATOM 1962 C CA . LEU A 1 255 ? 23.967 -3.523 -22.704 1.00 97.69 255 LEU A CA 1
ATOM 1963 C C . LEU A 1 255 ? 25.480 -3.644 -22.489 1.00 97.69 255 LEU A C 1
ATOM 1965 O O . LEU A 1 255 ? 26.229 -3.652 -23.466 1.00 97.69 255 LEU A O 1
ATOM 1969 N N . GLN A 1 256 ? 25.919 -3.778 -21.237 1.00 97.50 256 GLN A N 1
ATOM 1970 C CA . GLN A 1 256 ? 27.329 -3.957 -20.901 1.00 97.50 256 GLN A CA 1
ATOM 1971 C C . GLN A 1 256 ? 27.916 -5.185 -21.615 1.00 97.50 256 GLN A C 1
ATOM 1973 O O . GLN A 1 256 ? 28.953 -5.091 -22.271 1.00 97.50 256 GLN A O 1
ATOM 1978 N N . GLU A 1 257 ? 27.206 -6.314 -21.588 1.00 96.38 257 GLU A N 1
ATOM 1979 C CA . GLU A 1 257 ? 27.630 -7.539 -22.271 1.00 96.38 257 GLU A CA 1
ATOM 1980 C C . GLU A 1 257 ? 27.728 -7.376 -23.797 1.00 96.38 257 GLU A C 1
ATOM 1982 O O . GLU A 1 257 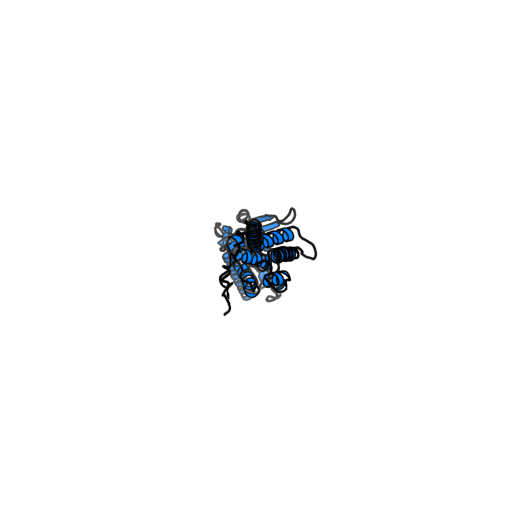? 28.621 -7.947 -24.432 1.00 96.38 257 GLU A O 1
ATOM 1987 N N . LEU A 1 258 ? 26.812 -6.621 -24.414 1.00 94.81 258 LEU A N 1
ATOM 1988 C CA . LEU A 1 258 ? 26.864 -6.324 -25.848 1.00 94.81 258 LEU A CA 1
ATOM 1989 C C . LEU A 1 258 ? 28.085 -5.472 -26.201 1.00 94.81 258 LEU A C 1
ATOM 1991 O O . LEU A 1 258 ? 28.794 -5.780 -27.162 1.00 94.81 258 LEU A O 1
ATOM 1995 N N . GLU A 1 259 ? 28.351 -4.431 -25.418 1.00 94.88 259 GLU A N 1
ATOM 1996 C CA . GLU A 1 259 ? 29.486 -3.531 -25.629 1.00 94.88 259 GLU A CA 1
ATOM 1997 C C . GLU A 1 259 ? 30.825 -4.253 -25.447 1.00 94.88 259 GLU A C 1
ATOM 1999 O O . GLU A 1 259 ? 31.747 -4.071 -26.249 1.00 94.88 259 GLU A O 1
ATOM 2004 N N . ASP A 1 260 ? 30.919 -5.142 -24.458 1.00 95.12 260 ASP A N 1
ATOM 2005 C CA . ASP A 1 260 ? 32.094 -5.985 -24.256 1.00 95.12 260 ASP A CA 1
ATOM 2006 C C . ASP A 1 260 ? 32.328 -6.926 -25.445 1.00 95.12 260 ASP A C 1
ATOM 2008 O O . ASP A 1 260 ? 33.452 -7.027 -25.947 1.00 95.12 260 ASP A O 1
ATOM 2012 N N . LYS A 1 261 ? 31.272 -7.559 -25.973 1.00 92.75 261 LYS A N 1
ATOM 2013 C CA . LYS A 1 261 ? 31.364 -8.412 -27.172 1.00 92.75 261 LYS A CA 1
ATOM 2014 C C . LYS A 1 261 ? 31.810 -7.621 -28.403 1.00 92.75 261 LYS A C 1
ATOM 2016 O O . LYS A 1 261 ? 32.641 -8.110 -29.172 1.00 92.75 261 LYS A O 1
ATOM 2021 N N . GLU A 1 262 ? 31.295 -6.408 -28.604 1.00 91.81 262 GLU A N 1
ATOM 2022 C CA . GLU A 1 262 ? 31.733 -5.534 -29.698 1.00 91.81 262 GLU A CA 1
ATOM 2023 C C . GLU A 1 262 ? 33.199 -5.118 -29.550 1.00 91.81 262 GLU A C 1
ATOM 2025 O O . GLU A 1 262 ? 33.944 -5.147 -30.535 1.00 91.81 262 GLU A O 1
ATOM 2030 N N . ARG A 1 263 ? 33.639 -4.786 -28.330 1.00 92.25 263 ARG A N 1
ATOM 2031 C CA . ARG A 1 263 ? 35.042 -4.461 -28.046 1.00 92.25 263 ARG A CA 1
ATOM 2032 C C . ARG A 1 263 ? 35.959 -5.635 -28.384 1.00 92.25 263 ARG A C 1
ATOM 2034 O O . ARG A 1 263 ? 36.945 -5.438 -29.089 1.00 92.25 263 ARG A O 1
ATOM 2041 N N . MET A 1 264 ? 35.608 -6.844 -27.945 1.00 91.69 264 MET A N 1
ATOM 2042 C CA . MET A 1 264 ? 36.391 -8.052 -28.226 1.00 91.69 264 MET A CA 1
ATOM 2043 C C . MET A 1 264 ? 36.461 -8.357 -29.727 1.00 91.69 264 MET A C 1
ATOM 2045 O O . MET A 1 264 ? 37.533 -8.664 -30.238 1.00 91.69 264 MET A O 1
ATOM 2049 N N . ARG A 1 265 ? 35.353 -8.203 -30.468 1.00 90.00 265 ARG A N 1
ATOM 2050 C CA . ARG A 1 265 ? 35.344 -8.376 -31.934 1.00 90.00 265 ARG A CA 1
ATOM 2051 C C . ARG A 1 265 ? 36.256 -7.383 -32.651 1.00 90.00 265 ARG A C 1
ATOM 2053 O O . ARG A 1 265 ? 36.931 -7.769 -33.595 1.00 90.00 265 ARG A O 1
ATOM 2060 N N . ARG A 1 266 ? 36.294 -6.120 -32.211 1.00 88.06 266 ARG A N 1
ATOM 2061 C CA . ARG A 1 266 ? 37.180 -5.092 -32.793 1.00 88.06 266 ARG A CA 1
ATOM 2062 C C . ARG A 1 266 ? 38.662 -5.344 -32.501 1.00 88.06 266 ARG A C 1
ATOM 2064 O O . ARG A 1 266 ? 39.504 -4.878 -33.258 1.00 88.06 266 ARG A O 1
ATOM 2071 N N . GLN A 1 267 ? 38.967 -6.041 -31.407 1.00 84.81 267 GLN A N 1
ATOM 2072 C CA . GLN A 1 267 ? 40.330 -6.381 -30.986 1.00 84.81 267 GLN A CA 1
ATOM 2073 C C . GLN A 1 267 ? 40.809 -7.742 -31.519 1.00 84.81 267 GLN A C 1
ATOM 2075 O O . GLN A 1 267 ? 41.991 -8.057 -31.397 1.00 84.81 267 GLN A O 1
ATOM 2080 N N . ALA A 1 268 ? 39.922 -8.550 -32.109 1.00 79.25 268 ALA A N 1
ATOM 2081 C CA . ALA A 1 268 ? 40.286 -9.839 -32.679 1.00 79.25 268 ALA A CA 1
ATOM 2082 C C . ALA A 1 268 ? 41.195 -9.656 -33.915 1.00 79.25 268 ALA A C 1
ATOM 2084 O O . ALA A 1 268 ? 40.911 -8.800 -34.759 1.00 79.25 268 ALA A O 1
ATOM 2085 N N . PRO A 1 269 ? 42.275 -10.449 -34.054 1.00 74.00 269 PRO A N 1
ATOM 2086 C CA . PRO A 1 269 ? 43.121 -10.401 -35.239 1.00 74.00 269 PRO A CA 1
ATOM 2087 C C . PRO A 1 269 ? 42.296 -10.751 -36.482 1.00 74.00 269 PRO A C 1
ATOM 2089 O O . PRO A 1 269 ? 41.532 -11.718 -36.479 1.00 74.00 269 PRO A O 1
ATOM 2092 N N . GLN A 1 270 ? 42.449 -9.955 -37.543 1.00 66.44 270 GLN A N 1
ATOM 2093 C CA . GLN A 1 270 ? 41.808 -10.242 -38.825 1.00 66.44 270 GLN A CA 1
ATOM 2094 C C . GLN A 1 270 ? 42.284 -11.616 -39.323 1.00 66.44 270 GLN A C 1
ATOM 2096 O O . GLN A 1 270 ? 43.489 -11.886 -39.259 1.00 66.44 270 GLN A O 1
ATOM 2101 N N . PRO A 1 271 ? 41.385 -12.493 -39.808 1.00 67.19 271 PRO A N 1
ATOM 2102 C CA . PRO A 1 271 ? 41.809 -13.752 -40.399 1.00 67.19 271 PRO A CA 1
ATOM 2103 C C . PRO A 1 271 ? 42.771 -13.464 -41.563 1.00 67.19 271 PRO A C 1
ATOM 2105 O O . PRO A 1 271 ? 42.575 -12.476 -42.280 1.00 67.19 271 PRO A O 1
ATOM 2108 N N . PRO A 1 272 ? 43.822 -14.284 -41.750 1.00 67.56 272 PRO A N 1
ATOM 2109 C CA . PRO A 1 272 ? 44.770 -14.074 -42.832 1.00 67.56 272 PRO A CA 1
ATOM 2110 C C . PRO A 1 272 ? 44.017 -14.000 -44.160 1.00 67.56 272 PRO A C 1
ATOM 2112 O O . PRO A 1 272 ? 43.169 -14.847 -44.448 1.00 67.56 272 PRO A O 1
ATOM 2115 N N . LEU A 1 273 ? 44.318 -12.966 -44.952 1.00 63.91 273 LEU A N 1
ATOM 2116 C CA . LEU A 1 273 ? 43.811 -12.834 -46.313 1.00 63.91 273 LEU A CA 1
ATOM 2117 C C . LEU A 1 273 ? 44.165 -14.121 -47.061 1.00 63.91 273 LEU A C 1
ATOM 2119 O O . LEU A 1 273 ? 45.337 -14.373 -47.340 1.00 63.91 273 LEU A O 1
ATOM 2123 N N . LEU A 1 274 ? 43.160 -14.941 -47.376 1.00 62.69 274 LEU A N 1
ATOM 2124 C CA . LEU A 1 274 ? 43.325 -16.026 -48.331 1.00 62.69 274 LEU A CA 1
ATOM 2125 C C . LEU A 1 274 ? 43.641 -15.366 -49.675 1.00 62.69 274 LEU A C 1
ATOM 2127 O O . LEU A 1 274 ? 42.747 -14.900 -50.380 1.00 62.69 274 LEU A O 1
ATOM 2131 N N . MET A 1 275 ? 44.931 -15.260 -50.002 1.00 54.56 275 MET A N 1
ATOM 2132 C CA . MET A 1 275 ? 45.373 -14.938 -51.351 1.00 54.56 275 MET A CA 1
ATOM 2133 C C . MET A 1 275 ? 44.809 -16.026 -52.265 1.00 54.56 275 MET A C 1
ATOM 2135 O O . MET A 1 275 ? 45.289 -17.159 -52.267 1.00 54.56 275 MET A O 1
ATOM 2139 N N . ASN A 1 276 ? 43.750 -15.691 -53.004 1.00 54.44 276 ASN A N 1
ATOM 2140 C CA . ASN A 1 276 ? 43.216 -16.520 -54.074 1.00 54.44 276 ASN A CA 1
ATOM 2141 C C . ASN A 1 276 ? 44.304 -16.684 -55.143 1.00 54.44 276 ASN A C 1
ATOM 2143 O O . ASN A 1 276 ? 44.389 -15.903 -56.088 1.00 54.44 276 ASN A O 1
ATOM 2147 N N . ASN A 1 277 ? 45.122 -17.724 -55.012 1.00 58.31 277 ASN A N 1
ATOM 2148 C CA . ASN A 1 277 ? 45.900 -18.259 -56.120 1.00 58.31 277 ASN A CA 1
ATOM 2149 C C . ASN A 1 277 ? 44.933 -19.017 -57.035 1.00 58.31 277 ASN A C 1
ATOM 2151 O O . ASN A 1 277 ? 44.842 -20.242 -56.991 1.00 58.31 277 ASN A O 1
ATOM 2155 N N . ALA A 1 278 ? 44.162 -18.278 -57.835 1.00 56.31 278 ALA A N 1
ATOM 2156 C CA . ALA A 1 278 ? 43.430 -18.871 -58.943 1.00 56.31 278 ALA A CA 1
ATOM 2157 C C . ALA A 1 278 ? 44.458 -19.441 -59.944 1.00 56.31 278 ALA A C 1
ATOM 2159 O O . ALA A 1 278 ? 45.323 -18.691 -60.405 1.00 56.31 278 ALA A O 1
ATOM 2160 N N . PRO A 1 279 ? 44.412 -20.740 -60.290 1.00 53.78 279 PRO A N 1
ATOM 2161 C CA . PRO A 1 279 ? 45.302 -21.287 -61.302 1.00 53.78 279 PRO A CA 1
ATOM 2162 C C . PRO A 1 279 ? 44.915 -20.709 -62.666 1.00 53.78 279 PRO A C 1
ATOM 2164 O O . PRO A 1 279 ? 43.782 -20.864 -63.124 1.00 53.78 279 PRO A O 1
ATOM 2167 N N . SER A 1 280 ? 45.854 -20.026 -63.319 1.00 55.25 280 SER A N 1
ATOM 2168 C CA . SER A 1 280 ? 45.694 -19.522 -64.680 1.00 55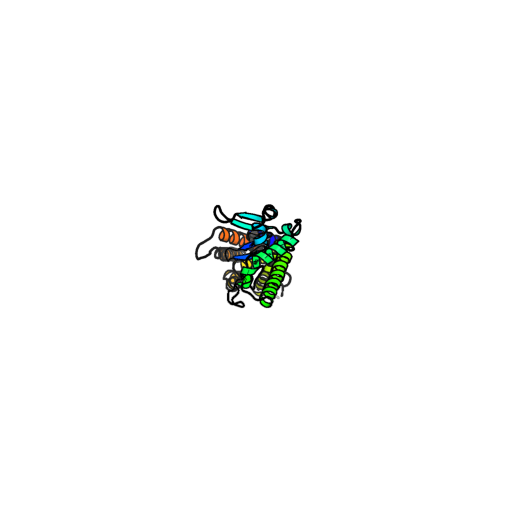.25 280 SER A CA 1
ATOM 2169 C C . SER A 1 280 ? 45.782 -20.681 -65.675 1.00 55.25 280 SER A C 1
ATOM 2171 O O . SER A 1 280 ? 46.840 -21.013 -66.202 1.00 55.25 280 SER A O 1
ATOM 2173 N N . TRP A 1 281 ? 44.652 -21.320 -65.960 1.00 54.62 281 TRP A N 1
ATOM 2174 C CA . TRP A 1 281 ? 44.554 -22.219 -67.104 1.00 54.62 281 TRP A CA 1
ATOM 2175 C C . TRP A 1 281 ? 44.499 -21.368 -68.382 1.00 54.62 281 TRP A C 1
ATOM 2177 O O . TRP A 1 281 ? 43.464 -20.831 -68.765 1.00 54.62 281 TRP A O 1
ATOM 2187 N N . ARG A 1 282 ? 45.646 -21.187 -69.046 1.00 57.41 282 ARG A N 1
ATOM 2188 C CA . ARG A 1 282 ? 45.664 -20.727 -70.442 1.00 57.41 282 ARG A CA 1
ATOM 2189 C C . ARG A 1 282 ? 45.246 -21.899 -71.325 1.00 57.41 282 ARG A C 1
ATOM 2191 O O . ARG A 1 282 ? 45.963 -22.891 -71.399 1.00 57.41 282 ARG A O 1
ATOM 2198 N N . VAL A 1 283 ? 44.110 -21.770 -72.003 1.00 58.12 283 VAL A N 1
ATOM 2199 C CA . VAL A 1 283 ? 43.749 -22.633 -73.137 1.00 58.12 283 VAL A CA 1
ATOM 2200 C C . VAL A 1 283 ? 44.441 -22.074 -74.385 1.00 58.12 283 VAL A C 1
ATOM 2202 O O . VAL A 1 283 ? 44.307 -20.872 -74.631 1.00 58.12 283 VAL A O 1
ATOM 2205 N N . PRO A 1 284 ? 45.172 -22.871 -75.182 1.00 58.44 284 PRO A N 1
ATOM 2206 C CA . PRO A 1 284 ? 45.593 -22.442 -76.509 1.00 58.44 284 PRO A CA 1
ATOM 2207 C C . PRO A 1 284 ? 44.380 -22.477 -77.451 1.00 58.44 284 PRO A C 1
ATOM 2209 O O . PRO A 1 284 ? 43.682 -23.488 -77.523 1.00 58.44 284 PRO A O 1
ATOM 2212 N N . LEU A 1 285 ? 44.118 -21.368 -78.143 1.00 53.62 285 LEU A N 1
ATOM 2213 C CA . LEU A 1 285 ? 43.172 -21.309 -79.264 1.00 53.62 285 LEU A CA 1
ATOM 2214 C C . LEU A 1 285 ? 43.821 -21.894 -80.541 1.00 53.62 285 LEU A C 1
ATOM 2216 O O . LEU A 1 285 ? 45.052 -21.920 -80.600 1.00 53.62 285 LEU A O 1
ATOM 2220 N N . PRO A 1 286 ? 43.007 -22.400 -81.492 1.00 63.66 286 PRO A N 1
ATOM 2221 C CA . PRO A 1 286 ? 43.422 -23.331 -82.551 1.00 63.66 286 PRO A CA 1
ATOM 2222 C C . PRO A 1 286 ? 44.380 -22.754 -83.595 1.00 63.66 286 PRO A C 1
ATOM 2224 O O . PRO A 1 286 ? 44.325 -21.530 -83.854 1.00 63.66 286 PRO A O 1
#